Protein AF-A0A4V5NGL5-F1 (afdb_monomer_lite)

Organism: NCBI:txid331657

Structure (mmCIF, N/CA/C/O backbone):
data_AF-A0A4V5NGL5-F1
#
_entry.id   AF-A0A4V5NGL5-F1
#
loop_
_atom_site.group_PDB
_atom_site.id
_atom_site.type_symbol
_atom_site.label_atom_id
_atom_site.label_alt_id
_atom_site.label_comp_id
_atom_site.label_asym_id
_atom_site.label_entity_id
_atom_site.label_seq_id
_atom_site.pdbx_PDB_ins_code
_atom_site.Cartn_x
_atom_site.Cartn_y
_atom_site.Cartn_z
_atom_site.occupancy
_atom_site.B_iso_or_equiv
_atom_site.auth_seq_id
_atom_site.auth_comp_id
_atom_site.auth_asym_id
_atom_site.auth_atom_id
_atom_site.pdbx_PDB_model_num
ATOM 1 N N . GLY A 1 1 ? -15.643 -8.216 -5.989 1.00 51.62 1 GLY A N 1
ATOM 2 C CA . GLY A 1 1 ? -14.744 -7.526 -6.939 1.00 51.62 1 GLY A CA 1
ATOM 3 C C . GLY A 1 1 ? -15.122 -6.059 -7.025 1.00 51.62 1 GLY A C 1
ATOM 4 O O . GLY A 1 1 ? -16.280 -5.745 -6.786 1.00 51.62 1 GLY A O 1
ATOM 5 N N . MET A 1 2 ? -14.179 -5.167 -7.341 1.00 54.81 2 MET A N 1
ATOM 6 C CA . MET A 1 2 ? -14.315 -3.691 -7.316 1.00 54.81 2 MET A CA 1
ATOM 7 C C . MET A 1 2 ? -15.318 -3.082 -8.333 1.00 54.81 2 MET A C 1
ATOM 9 O O . MET A 1 2 ? -15.248 -1.902 -8.660 1.00 54.81 2 MET A O 1
ATOM 13 N N . GLN A 1 3 ? -16.298 -3.854 -8.810 1.00 48.50 3 GLN A N 1
ATOM 14 C CA . GLN A 1 3 ? -17.352 -3.427 -9.741 1.00 48.50 3 GLN A CA 1
ATOM 15 C C . GLN A 1 3 ? -18.382 -2.457 -9.119 1.00 48.50 3 GLN A C 1
ATOM 17 O O . GLN A 1 3 ? -19.176 -1.871 -9.847 1.00 48.50 3 GLN A O 1
ATOM 22 N N . MET A 1 4 ? -18.337 -2.225 -7.801 1.00 55.72 4 MET A N 1
ATOM 23 C CA . MET A 1 4 ? -19.277 -1.375 -7.050 1.00 55.72 4 MET A CA 1
ATOM 24 C C . MET A 1 4 ? -18.663 -0.031 -6.608 1.00 55.72 4 MET A C 1
ATOM 26 O O . MET A 1 4 ? -18.933 0.456 -5.512 1.00 55.72 4 MET A O 1
ATOM 30 N N . LEU A 1 5 ? -17.793 0.585 -7.417 1.00 62.72 5 LEU A N 1
ATOM 31 C CA . LEU A 1 5 ? -17.296 1.940 -7.140 1.00 62.72 5 LEU A CA 1
ATOM 32 C C . LEU A 1 5 ? -18.336 2.979 -7.611 1.00 62.72 5 LEU A C 1
ATOM 34 O O . LEU A 1 5 ? -18.551 3.100 -8.811 1.00 62.72 5 LEU A O 1
ATOM 38 N N . PRO A 1 6 ? -18.967 3.782 -6.730 1.00 62.34 6 PRO A N 1
ATOM 39 C CA . PRO A 1 6 ? -20.034 4.706 -7.141 1.00 62.34 6 PRO A CA 1
ATOM 40 C C . PRO A 1 6 ? -19.531 5.938 -7.917 1.00 62.34 6 PRO A C 1
ATOM 42 O O . PRO A 1 6 ? -20.329 6.673 -8.483 1.00 62.34 6 PRO A O 1
ATOM 45 N N . ASN A 1 7 ? -18.214 6.182 -7.951 1.00 81.44 7 ASN A N 1
ATOM 46 C CA . ASN A 1 7 ? -17.611 7.294 -8.688 1.00 81.44 7 ASN A CA 1
ATOM 47 C C . ASN A 1 7 ? -17.103 6.804 -10.056 1.00 81.44 7 ASN A C 1
ATOM 49 O O . ASN A 1 7 ? -16.286 5.882 -10.113 1.00 81.44 7 ASN A O 1
ATOM 53 N N . ILE A 1 8 ? -17.561 7.440 -11.139 1.00 87.12 8 ILE A N 1
ATOM 54 C CA . ILE A 1 8 ? -17.188 7.093 -12.515 1.00 87.12 8 ILE A CA 1
ATOM 55 C C . ILE A 1 8 ? -15.686 7.226 -12.784 1.00 87.12 8 ILE A C 1
ATOM 57 O O . ILE A 1 8 ? -15.113 6.365 -13.439 1.00 87.12 8 ILE A O 1
ATOM 61 N N . GLU A 1 9 ? -15.020 8.232 -12.224 1.00 88.56 9 GLU A N 1
ATOM 62 C CA . GLU A 1 9 ? -13.578 8.406 -12.397 1.00 88.56 9 GLU A CA 1
ATOM 63 C C . GLU A 1 9 ? -12.798 7.300 -11.692 1.00 88.56 9 GLU A C 1
ATOM 65 O O . GLU A 1 9 ? -11.862 6.751 -12.261 1.00 88.56 9 GLU A O 1
ATOM 70 N N . ALA A 1 10 ? -13.219 6.909 -10.484 1.00 89.56 10 ALA A N 1
ATOM 71 C CA . ALA A 1 10 ? -12.604 5.787 -9.777 1.00 89.56 10 ALA A CA 1
ATOM 72 C C . ALA A 1 10 ? -12.791 4.470 -10.549 1.00 89.56 10 ALA A C 1
ATOM 74 O O . ALA A 1 10 ? -11.857 3.677 -10.647 1.00 89.56 10 ALA A O 1
ATOM 75 N N . ARG A 1 11 ? -13.971 4.260 -11.154 1.00 90.00 11 ARG A N 1
ATOM 76 C CA . ARG A 1 11 ? -14.227 3.117 -12.047 1.00 90.00 11 ARG A CA 1
ATOM 77 C C . ARG A 1 11 ? -13.340 3.143 -13.286 1.00 90.00 11 ARG A C 1
ATOM 79 O O . ARG A 1 11 ? -12.790 2.106 -13.645 1.00 90.00 11 ARG A O 1
ATOM 86 N N . ASN A 1 12 ? -13.198 4.300 -13.928 1.00 92.00 12 ASN A N 1
ATOM 87 C CA . ASN A 1 12 ? -12.361 4.455 -15.115 1.00 92.00 12 ASN A CA 1
ATOM 88 C C . ASN A 1 12 ? -10.892 4.201 -14.778 1.00 92.00 12 ASN A C 1
ATOM 90 O O . ASN A 1 12 ? -10.250 3.416 -15.461 1.00 92.00 12 ASN A O 1
ATOM 94 N N . ILE A 1 13 ? -10.386 4.779 -13.687 1.00 93.00 13 ILE A N 1
ATOM 95 C CA . ILE A 1 13 ? -9.017 4.550 -13.212 1.00 93.00 13 ILE A CA 1
ATOM 96 C C . ILE A 1 13 ? -8.779 3.068 -12.924 1.00 93.00 13 ILE A C 1
ATOM 98 O O . ILE A 1 13 ? -7.798 2.513 -13.406 1.00 93.00 13 ILE A O 1
ATOM 102 N N . TRP A 1 14 ? -9.689 2.403 -12.207 1.00 93.81 14 TRP A N 1
ATOM 103 C CA . TRP A 1 14 ? -9.570 0.966 -11.960 1.00 93.81 14 TRP A CA 1
ATOM 104 C C . TRP A 1 14 ? -9.581 0.147 -13.259 1.00 93.81 14 TRP A C 1
ATOM 106 O O . TRP A 1 14 ? -8.791 -0.781 -13.420 1.00 93.81 14 TRP A O 1
ATOM 116 N N . SER A 1 15 ? -10.446 0.511 -14.209 1.00 92.88 15 SER A N 1
ATOM 117 C CA . SER A 1 15 ? -10.530 -0.157 -15.513 1.00 92.88 15 SER A CA 1
ATOM 118 C C . SER A 1 15 ? -9.241 0.021 -16.320 1.00 92.88 15 SER A C 1
ATOM 120 O O . SER A 1 15 ? -8.749 -0.945 -16.892 1.00 92.88 15 SER A O 1
ATOM 122 N N . LEU A 1 16 ? -8.652 1.223 -16.303 1.00 92.81 16 LEU A N 1
ATOM 123 C CA . LEU A 1 16 ? -7.365 1.516 -16.938 1.00 92.81 16 LEU A CA 1
ATOM 124 C C . LEU A 1 16 ? -6.217 0.730 -16.292 1.00 92.81 16 LEU A C 1
ATOM 126 O O . LEU A 1 16 ? -5.401 0.150 -17.000 1.00 92.81 16 LEU A O 1
ATOM 130 N N . MET A 1 17 ? -6.183 0.646 -14.958 1.00 92.69 17 MET A N 1
ATOM 131 C CA . MET A 1 17 ? -5.207 -0.183 -14.240 1.00 92.69 17 MET A CA 1
ATOM 132 C C . MET A 1 17 ? -5.318 -1.663 -14.622 1.00 92.69 17 MET A C 1
ATOM 134 O O . MET A 1 17 ? -4.314 -2.364 -14.624 1.00 92.69 17 MET A O 1
ATOM 138 N N . CYS A 1 18 ? -6.522 -2.133 -14.961 1.00 93.81 18 CYS A N 1
ATOM 139 C CA . CYS A 1 18 ? -6.796 -3.519 -15.335 1.00 93.81 18 CYS A CA 1
ATOM 140 C C . CYS A 1 18 ? -6.527 -3.847 -16.815 1.00 93.81 18 CYS A C 1
ATOM 142 O O . CYS A 1 18 ? -6.666 -5.013 -17.188 1.00 93.81 18 CYS A O 1
ATOM 144 N N . LEU A 1 19 ? -6.124 -2.884 -17.653 1.00 91.81 19 LEU A N 1
ATOM 145 C CA . LEU A 1 19 ? -5.829 -3.130 -19.073 1.00 91.81 19 LEU A CA 1
ATOM 146 C C . LEU A 1 19 ? -4.823 -4.269 -19.324 1.00 91.81 19 LEU A C 1
ATOM 148 O O . LEU A 1 19 ? -5.110 -5.076 -20.207 1.00 91.81 19 LEU A O 1
ATOM 152 N N . PRO A 1 20 ? -3.732 -4.436 -18.543 1.00 89.81 20 PRO A N 1
ATOM 153 C CA . PRO A 1 20 ? -2.795 -5.550 -18.736 1.00 89.81 20 PRO A CA 1
ATOM 154 C C . PRO A 1 20 ? -3.427 -6.940 -18.568 1.00 89.81 20 PRO A C 1
ATOM 156 O O . PRO A 1 20 ? -2.878 -7.928 -19.029 1.00 89.81 20 PRO A O 1
ATOM 159 N N . ARG A 1 21 ? -4.595 -7.051 -17.916 1.00 88.88 21 ARG A N 1
ATOM 160 C CA . ARG A 1 21 ? -5.343 -8.322 -17.812 1.00 88.88 21 ARG A CA 1
ATOM 161 C C . ARG A 1 21 ? -6.146 -8.646 -19.069 1.00 88.88 21 ARG A C 1
ATOM 163 O O . ARG A 1 21 ? -6.634 -9.760 -19.204 1.00 88.88 21 ARG A O 1
ATOM 170 N N . SER A 1 22 ? -6.365 -7.645 -19.918 1.00 81.25 22 SER A N 1
ATOM 171 C CA . SER A 1 22 ? -7.208 -7.726 -21.116 1.00 81.25 22 SER A CA 1
ATOM 172 C C . SER A 1 22 ? -6.384 -7.822 -22.398 1.00 81.25 22 SER A C 1
ATOM 174 O O . SER A 1 22 ? -6.947 -8.040 -23.466 1.00 81.25 22 SER A O 1
ATOM 176 N N . THR A 1 23 ? -5.067 -7.632 -22.312 1.00 68.25 23 THR A N 1
ATOM 177 C CA . THR A 1 23 ? -4.158 -7.854 -23.432 1.00 68.25 23 THR A CA 1
ATOM 178 C C . THR A 1 23 ? -4.019 -9.353 -23.644 1.00 68.25 23 THR A C 1
ATOM 180 O O . THR A 1 23 ? -3.344 -10.032 -22.872 1.00 68.25 23 THR A O 1
ATOM 183 N N . GLU A 1 24 ? -4.680 -9.879 -24.675 1.00 57.88 24 GLU A N 1
ATOM 184 C CA . GLU A 1 24 ? -4.337 -11.209 -25.164 1.00 57.88 24 GLU A CA 1
ATOM 185 C C . GLU A 1 24 ? -2.880 -11.199 -25.646 1.00 57.88 24 GLU A C 1
ATOM 187 O O . GLU A 1 24 ? -2.440 -10.209 -26.243 1.00 57.88 24 GLU A O 1
ATOM 192 N N . PRO A 1 25 ? -2.112 -12.269 -25.392 1.00 56.88 25 PRO A N 1
ATOM 193 C CA . PRO A 1 25 ? -0.781 -12.405 -25.954 1.00 56.88 25 PRO A CA 1
ATOM 194 C C . PRO A 1 25 ? -0.868 -12.297 -27.482 1.00 56.88 25 PRO A C 1
ATOM 196 O O . PRO A 1 25 ? -1.464 -13.152 -28.135 1.00 56.88 25 PRO A O 1
ATOM 199 N N . SER A 1 26 ? -0.300 -11.232 -28.054 1.00 50.44 26 SER A N 1
ATOM 200 C CA . SER A 1 26 ? -0.299 -10.978 -29.497 1.00 50.44 26 SER A CA 1
ATOM 201 C C . SER A 1 26 ? 0.371 -12.140 -30.237 1.00 50.44 26 SER A C 1
ATOM 203 O O . SER A 1 26 ? 1.595 -12.189 -30.353 1.00 50.44 26 SER A O 1
ATOM 205 N N . SER A 1 27 ? -0.411 -13.091 -30.755 1.00 50.03 27 SER A N 1
ATOM 206 C CA . SER A 1 27 ? 0.102 -14.172 -31.594 1.00 50.03 27 SER A CA 1
ATOM 207 C C . SER A 1 27 ? 0.334 -13.652 -33.015 1.00 50.03 27 SER A C 1
ATOM 209 O O . SER A 1 27 ? -0.416 -13.949 -33.948 1.00 50.03 27 SER A O 1
ATOM 211 N N . ASN A 1 28 ? 1.383 -12.858 -33.203 1.00 48.91 28 ASN A N 1
ATOM 212 C CA . ASN A 1 28 ? 1.860 -12.545 -34.544 1.00 48.91 28 ASN A CA 1
ATOM 213 C C . ASN A 1 28 ? 2.585 -13.797 -35.047 1.00 48.91 28 ASN A C 1
ATOM 215 O O . ASN A 1 28 ? 3.758 -14.013 -34.759 1.00 48.91 28 ASN A O 1
ATOM 219 N N . GLY A 1 29 ? 1.822 -14.681 -35.692 1.00 53.75 29 GLY A N 1
ATOM 220 C CA . GLY A 1 29 ? 2.257 -16.008 -36.101 1.00 53.75 29 GLY A CA 1
ATOM 221 C C . GLY A 1 29 ? 3.588 -16.003 -36.850 1.00 53.75 29 GLY A C 1
ATOM 222 O O . GLY A 1 29 ? 3.683 -15.461 -37.941 1.00 53.75 29 GLY A O 1
ATOM 223 N N . VAL A 1 30 ? 4.589 -16.632 -36.242 1.00 47.44 30 VAL A N 1
ATOM 224 C CA . VAL A 1 30 ? 5.550 -17.603 -36.787 1.00 47.44 30 VAL A CA 1
ATOM 225 C C . VAL A 1 30 ? 6.288 -18.117 -35.541 1.00 47.44 30 VAL A C 1
ATOM 227 O O . VAL A 1 30 ? 6.938 -17.350 -34.844 1.00 47.44 30 VAL A O 1
ATOM 230 N N . ASN A 1 31 ? 6.132 -19.406 -35.227 1.00 48.88 31 ASN A N 1
ATOM 231 C CA . ASN A 1 31 ? 6.785 -20.132 -34.120 1.00 48.88 31 ASN A CA 1
ATOM 232 C C . ASN A 1 31 ? 6.246 -19.978 -32.685 1.00 48.88 31 ASN A C 1
ATOM 234 O O . ASN A 1 31 ? 7.045 -20.042 -31.764 1.00 48.88 31 ASN A O 1
ATOM 238 N N . GLY A 1 32 ? 4.926 -19.879 -32.474 1.00 49.31 32 GLY A N 1
ATOM 239 C CA . GLY A 1 32 ? 4.210 -20.450 -31.305 1.00 49.31 32 GLY A CA 1
ATOM 240 C C . GLY A 1 32 ? 4.665 -20.130 -29.866 1.00 49.31 32 GLY A C 1
ATOM 241 O O . GLY A 1 32 ? 4.076 -20.665 -28.932 1.00 49.31 32 GLY A O 1
ATOM 242 N N . HIS A 1 33 ? 5.668 -19.285 -29.661 1.00 44.09 33 HIS A N 1
ATOM 243 C CA . HIS A 1 33 ? 6.210 -18.907 -28.369 1.00 44.09 33 HIS A CA 1
ATOM 244 C C . HIS A 1 33 ? 5.845 -17.446 -28.163 1.00 44.09 33 HIS A C 1
ATOM 246 O O . HIS A 1 33 ? 6.489 -16.545 -28.698 1.00 44.09 33 HIS A O 1
ATOM 252 N N . VAL A 1 34 ? 4.748 -17.208 -27.449 1.00 51.88 34 VAL A N 1
ATOM 253 C CA . VAL A 1 34 ? 4.465 -15.860 -26.977 1.00 51.88 34 VAL A CA 1
ATOM 254 C C . VAL A 1 34 ? 5.341 -15.658 -25.752 1.00 51.88 34 VAL A C 1
ATOM 256 O O . VAL A 1 34 ? 5.000 -16.099 -24.657 1.00 51.88 34 VAL A O 1
ATOM 259 N N . GLU A 1 35 ? 6.512 -15.056 -25.944 1.00 53.50 35 GLU A N 1
ATOM 260 C CA . GLU A 1 35 ? 7.222 -14.470 -24.814 1.00 53.50 35 GLU A CA 1
ATOM 261 C C . GLU A 1 35 ? 6.342 -13.347 -24.274 1.00 53.50 35 GLU A C 1
ATOM 263 O O . GLU A 1 35 ? 6.130 -12.318 -24.912 1.00 53.50 35 GLU A O 1
ATOM 268 N N . GLU A 1 36 ? 5.738 -13.604 -23.121 1.00 59.88 36 GLU A N 1
ATOM 269 C CA . GLU A 1 36 ? 5.022 -12.585 -22.379 1.00 59.88 36 GLU A CA 1
ATOM 270 C C . GLU A 1 36 ? 6.037 -11.503 -21.987 1.00 59.88 36 GLU A C 1
ATOM 272 O O . GLU A 1 36 ? 7.003 -11.775 -21.268 1.00 59.88 36 GLU A O 1
ATOM 277 N N . ASP A 1 37 ? 5.830 -10.304 -22.530 1.00 77.56 37 ASP A N 1
ATOM 278 C CA . ASP A 1 37 ? 6.678 -9.131 -22.342 1.00 77.56 37 ASP A CA 1
ATOM 279 C C . ASP A 1 37 ? 6.907 -8.861 -20.843 1.00 77.56 37 ASP A C 1
ATOM 281 O O . ASP A 1 37 ? 5.962 -8.804 -20.049 1.00 77.56 37 ASP A O 1
ATOM 285 N N . ASP A 1 38 ? 8.172 -8.711 -20.445 1.00 81.88 38 ASP A N 1
ATOM 286 C CA . ASP A 1 38 ? 8.564 -8.563 -19.039 1.00 81.88 38 ASP A CA 1
ATOM 287 C C . ASP A 1 38 ? 7.915 -7.336 -18.383 1.00 81.88 38 ASP A C 1
ATOM 289 O O . ASP A 1 38 ? 7.603 -7.366 -17.189 1.00 81.88 38 ASP A O 1
ATOM 293 N N . GLN A 1 39 ? 7.620 -6.284 -19.160 1.00 85.38 39 GLN A N 1
ATOM 294 C CA . GLN A 1 39 ? 6.886 -5.122 -18.653 1.00 85.38 39 GLN A CA 1
ATOM 295 C C . GLN A 1 39 ? 5.438 -5.483 -18.308 1.00 85.38 39 GLN A C 1
ATOM 297 O O . GLN A 1 39 ? 4.927 -5.072 -17.264 1.00 85.38 39 GLN A O 1
ATOM 302 N N . THR A 1 40 ? 4.783 -6.286 -19.145 1.00 87.88 40 THR A N 1
ATOM 303 C CA . THR A 1 40 ? 3.419 -6.774 -18.903 1.00 87.88 40 THR A CA 1
ATOM 304 C C . THR A 1 40 ? 3.355 -7.650 -17.649 1.00 87.88 40 THR A C 1
ATOM 306 O O . THR A 1 40 ? 2.492 -7.423 -16.794 1.00 87.88 40 THR A O 1
ATOM 309 N N . LYS A 1 41 ? 4.309 -8.574 -17.465 1.00 88.75 41 LYS A N 1
ATOM 310 C CA . LYS A 1 41 ? 4.420 -9.384 -16.234 1.00 88.75 41 LYS A CA 1
ATOM 311 C C . LYS A 1 41 ? 4.563 -8.514 -14.994 1.00 88.75 41 LYS A C 1
ATOM 313 O O . LYS A 1 41 ? 3.862 -8.714 -14.000 1.00 88.75 41 LYS A O 1
ATOM 318 N N . GLU A 1 42 ? 5.456 -7.530 -15.053 1.00 90.88 42 GLU A N 1
ATOM 319 C CA . GLU A 1 42 ? 5.697 -6.618 -13.943 1.00 90.88 42 GLU A CA 1
ATOM 320 C C . GLU A 1 42 ? 4.435 -5.810 -13.599 1.00 90.88 42 GLU A C 1
ATOM 322 O O . GLU A 1 42 ? 4.057 -5.707 -12.431 1.00 90.88 42 GLU A O 1
ATOM 327 N N . LEU A 1 43 ? 3.727 -5.285 -14.604 1.00 93.00 43 LEU A N 1
ATOM 328 C CA . LEU A 1 43 ? 2.464 -4.566 -14.413 1.00 93.00 43 LEU A CA 1
ATOM 329 C C . LEU A 1 43 ? 1.382 -5.448 -13.780 1.00 93.00 43 LEU A C 1
ATOM 331 O O . LEU A 1 43 ? 0.697 -5.004 -12.855 1.00 93.00 43 LEU A O 1
ATOM 335 N N . LEU A 1 44 ? 1.245 -6.697 -14.234 1.00 93.88 44 LEU A N 1
ATOM 336 C CA . LEU A 1 44 ? 0.293 -7.658 -13.676 1.00 93.88 44 LEU A CA 1
ATOM 337 C C . LEU A 1 44 ? 0.593 -7.976 -12.207 1.00 93.88 44 LEU A C 1
ATOM 339 O O . LEU A 1 44 ? -0.332 -7.996 -11.392 1.00 93.88 44 LEU A O 1
ATOM 343 N N . G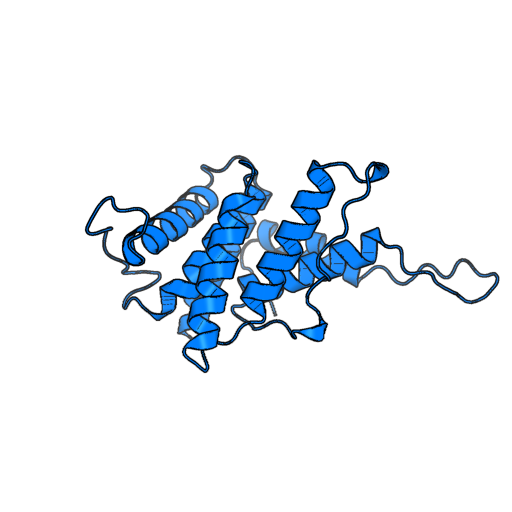LN A 1 45 ? 1.866 -8.159 -11.847 1.00 94.81 45 GLN A N 1
ATOM 344 C CA . GLN A 1 45 ? 2.284 -8.378 -10.458 1.00 94.81 45 GLN A CA 1
ATOM 345 C C . GLN A 1 45 ? 1.960 -7.171 -9.570 1.00 94.81 45 GLN A C 1
ATOM 347 O O . GLN A 1 45 ? 1.379 -7.323 -8.496 1.00 94.81 45 GLN A O 1
ATOM 352 N N . ARG A 1 46 ? 2.271 -5.953 -10.028 1.00 96.50 46 ARG A N 1
ATOM 353 C CA . ARG A 1 46 ? 1.969 -4.712 -9.292 1.00 96.50 46 ARG A CA 1
ATOM 354 C C . ARG A 1 46 ? 0.475 -4.519 -9.080 1.00 96.50 46 ARG A C 1
ATOM 356 O O . ARG A 1 46 ? 0.047 -4.166 -7.982 1.00 96.50 46 ARG A O 1
ATOM 363 N N . LEU A 1 47 ? -0.314 -4.761 -10.125 1.00 96.25 47 LEU A N 1
ATOM 364 C CA . LEU A 1 47 ? -1.767 -4.679 -10.064 1.00 96.25 47 LEU A CA 1
ATOM 365 C C . LEU A 1 47 ? -2.336 -5.690 -9.068 1.00 96.25 47 LEU A C 1
ATOM 367 O O . LEU A 1 47 ? -3.247 -5.363 -8.312 1.00 96.25 47 LEU A O 1
ATOM 371 N N . ASP A 1 48 ? -1.794 -6.905 -9.047 1.00 96.38 48 ASP A N 1
ATOM 372 C CA . ASP A 1 48 ? -2.216 -7.941 -8.116 1.00 96.38 48 ASP A CA 1
ATOM 373 C C . ASP A 1 48 ? -1.890 -7.579 -6.661 1.00 96.38 48 ASP A C 1
ATOM 375 O O . ASP A 1 48 ? -2.776 -7.639 -5.808 1.00 96.38 48 ASP A O 1
ATOM 379 N N . ILE A 1 49 ? -0.670 -7.106 -6.386 1.00 98.06 49 ILE A N 1
ATOM 380 C CA . ILE A 1 49 ? -0.266 -6.577 -5.071 1.00 98.06 49 ILE A CA 1
ATOM 381 C C . ILE A 1 49 ? -1.212 -5.452 -4.644 1.00 98.06 49 ILE A C 1
ATOM 383 O O . ILE A 1 49 ? -1.741 -5.468 -3.533 1.00 98.06 49 ILE A O 1
ATOM 387 N N . PHE A 1 50 ? -1.466 -4.488 -5.530 1.00 97.19 50 PHE A N 1
ATOM 388 C CA . PHE A 1 50 ? -2.339 -3.355 -5.242 1.00 97.19 50 PHE A CA 1
ATOM 389 C C . PHE A 1 50 ? -3.787 -3.780 -4.967 1.00 97.19 50 PHE A C 1
ATOM 391 O O . PHE A 1 50 ? -4.398 -3.303 -4.009 1.00 97.19 50 PHE A O 1
ATOM 398 N N . GLU A 1 51 ? -4.336 -4.712 -5.750 1.00 96.12 51 GLU A N 1
ATOM 399 C CA . GLU A 1 51 ? -5.681 -5.241 -5.522 1.00 96.12 51 GLU A CA 1
ATOM 400 C C . GLU A 1 51 ? -5.782 -5.937 -4.161 1.00 96.12 51 GLU A C 1
ATOM 402 O O . GLU A 1 51 ? -6.732 -5.698 -3.410 1.00 96.12 51 GLU A O 1
ATOM 407 N N . HIS A 1 52 ? -4.811 -6.786 -3.817 1.00 96.94 52 HIS A N 1
ATOM 408 C CA . HIS A 1 52 ? -4.789 -7.468 -2.526 1.00 96.94 52 HIS A CA 1
ATOM 409 C C . HIS A 1 52 ? -4.655 -6.474 -1.375 1.00 96.94 52 HIS A C 1
ATOM 411 O O . HIS A 1 52 ? -5.374 -6.608 -0.382 1.00 96.94 52 HIS A O 1
ATOM 417 N N . LEU A 1 53 ? -3.812 -5.447 -1.529 1.00 96.06 53 LEU A N 1
ATOM 418 C CA . LEU A 1 53 ? -3.654 -4.365 -0.563 1.00 96.06 53 LEU A CA 1
ATOM 419 C C . LEU A 1 53 ? -4.988 -3.658 -0.301 1.00 96.06 53 LEU A C 1
ATOM 421 O O . LEU A 1 53 ? -5.428 -3.602 0.847 1.00 96.06 53 LEU A O 1
ATOM 425 N N . LEU A 1 54 ? -5.650 -3.187 -1.364 1.00 93.94 54 LEU A N 1
ATOM 426 C CA . LEU A 1 54 ? -6.922 -2.469 -1.283 1.00 93.94 54 LEU A CA 1
ATOM 427 C C . LEU A 1 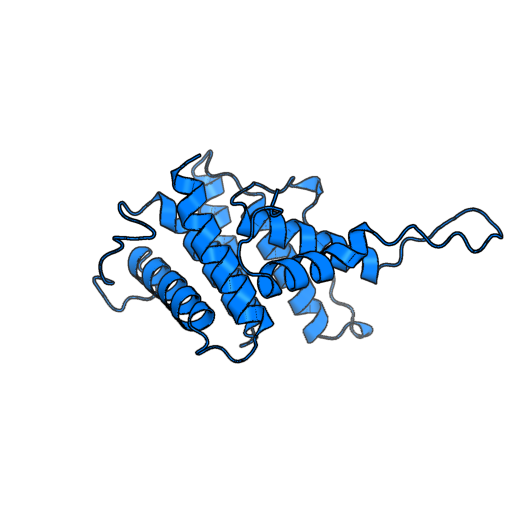54 ? -8.049 -3.325 -0.709 1.00 93.94 54 LEU A C 1
ATOM 429 O O . LEU A 1 54 ? -8.874 -2.821 0.046 1.00 93.94 54 LEU A O 1
ATOM 433 N N . THR A 1 55 ? -8.108 -4.604 -1.079 1.00 92.62 55 THR A N 1
ATOM 434 C CA . THR A 1 55 ? -9.211 -5.504 -0.702 1.00 92.62 55 THR A CA 1
ATOM 435 C C . THR A 1 55 ? -9.003 -6.212 0.633 1.00 92.62 55 THR A C 1
ATOM 437 O O . THR A 1 55 ? -9.812 -7.061 0.994 1.00 92.62 55 THR A O 1
ATOM 440 N N . ASN A 1 56 ? -7.937 -5.877 1.366 1.00 91.06 56 ASN A N 1
ATOM 441 C CA . ASN A 1 56 ? -7.559 -6.533 2.616 1.00 91.06 56 ASN A CA 1
ATOM 442 C C . ASN A 1 56 ? -7.413 -8.069 2.490 1.00 91.06 56 ASN A C 1
ATOM 444 O O . ASN A 1 56 ? -7.668 -8.812 3.434 1.00 91.06 56 ASN A O 1
ATOM 448 N N . ARG A 1 57 ? -7.012 -8.562 1.310 1.00 93.31 57 ARG A N 1
ATOM 449 C CA . ARG A 1 57 ? -6.780 -9.993 1.045 1.00 93.31 57 ARG A CA 1
ATOM 450 C C . ARG A 1 57 ? -5.297 -10.323 1.092 1.00 93.31 57 ARG A C 1
ATOM 452 O O . ARG A 1 57 ? -4.465 -9.461 0.808 1.00 93.31 57 ARG A O 1
ATOM 459 N N . TYR A 1 58 ? -4.962 -11.551 1.474 1.00 94.94 58 TYR A N 1
ATOM 460 C CA . TYR A 1 58 ? -3.581 -12.035 1.462 1.00 94.94 58 TYR A CA 1
ATOM 461 C C . TYR A 1 58 ? -3.160 -12.435 0.054 1.00 94.94 58 TYR A C 1
ATOM 463 O O . TYR A 1 58 ? -3.955 -13.020 -0.680 1.00 94.94 58 TYR A O 1
ATOM 471 N N . LEU A 1 59 ? -1.916 -12.122 -0.290 1.00 96.19 59 LEU A N 1
ATOM 472 C CA . LEU A 1 59 ? -1.279 -12.565 -1.522 1.00 96.19 59 LEU A CA 1
ATOM 473 C C . LEU A 1 59 ? -0.663 -13.950 -1.291 1.00 96.19 59 LEU A C 1
ATOM 475 O O . LEU A 1 59 ? -0.082 -14.194 -0.236 1.00 96.19 59 LEU A O 1
ATOM 479 N N . ASP A 1 60 ? -0.767 -14.849 -2.266 1.00 95.38 60 ASP A N 1
ATOM 480 C CA . ASP A 1 60 ? -0.020 -16.108 -2.231 1.00 95.38 60 ASP A CA 1
ATOM 481 C C . ASP A 1 60 ? 1.491 -15.813 -2.249 1.00 95.38 60 ASP A C 1
ATOM 483 O O . ASP A 1 60 ? 1.969 -15.068 -3.106 1.00 95.38 60 ASP A O 1
ATOM 487 N N . ALA A 1 61 ? 2.248 -16.400 -1.319 1.00 93.06 61 ALA A N 1
ATOM 488 C CA . ALA A 1 61 ? 3.698 -16.245 -1.236 1.00 93.06 61 ALA A CA 1
ATOM 489 C C . ALA A 1 61 ? 4.412 -16.604 -2.554 1.00 93.06 61 ALA A C 1
ATOM 491 O O . ALA A 1 61 ? 5.408 -15.968 -2.893 1.00 93.06 61 ALA A O 1
ATOM 492 N N . ALA A 1 62 ? 3.881 -17.553 -3.336 1.00 93.88 62 ALA A N 1
ATOM 493 C CA . ALA A 1 62 ? 4.429 -17.915 -4.647 1.00 93.88 62 ALA A CA 1
ATOM 494 C C . ALA A 1 62 ? 4.276 -16.806 -5.708 1.00 93.88 62 ALA A C 1
ATOM 496 O O . ALA A 1 62 ? 4.927 -16.853 -6.749 1.00 93.88 62 ALA A O 1
ATOM 497 N N . ARG A 1 63 ? 3.415 -15.811 -5.459 1.00 94.69 63 ARG A N 1
ATOM 498 C CA . ARG A 1 63 ? 3.158 -14.669 -6.352 1.00 94.69 63 ARG A CA 1
ATOM 499 C C . ARG A 1 63 ? 3.904 -13.401 -5.937 1.00 94.69 63 ARG A C 1
ATOM 501 O O . ARG A 1 63 ? 3.772 -12.377 -6.606 1.00 94.69 63 ARG A O 1
ATOM 508 N N . VAL A 1 64 ? 4.676 -13.445 -4.850 1.00 96.75 64 VAL A N 1
ATOM 509 C CA . VAL A 1 64 ? 5.541 -12.331 -4.446 1.00 96.75 64 VAL A CA 1
ATOM 510 C C . VAL A 1 64 ? 6.672 -12.200 -5.476 1.00 96.75 64 VAL A C 1
ATOM 512 O O . VAL A 1 64 ? 7.353 -13.194 -5.737 1.00 96.75 64 VAL A O 1
ATOM 515 N N . PRO A 1 65 ? 6.905 -11.006 -6.061 1.00 96.06 65 PRO A N 1
ATOM 516 C CA . PRO A 1 65 ? 8.030 -10.798 -6.967 1.00 96.06 65 PRO A CA 1
ATOM 517 C C . PRO A 1 65 ? 9.344 -11.197 -6.284 1.00 96.06 65 PRO A C 1
ATOM 519 O O . PRO A 1 65 ? 9.492 -10.932 -5.090 1.00 96.06 65 PRO A O 1
ATOM 522 N N . PRO A 1 66 ? 10.313 -11.809 -6.980 1.00 95.12 66 PRO A N 1
ATOM 523 C CA . PRO A 1 66 ? 11.597 -12.147 -6.374 1.00 95.12 66 PRO A CA 1
ATOM 524 C C . PRO A 1 66 ? 12.341 -10.885 -5.913 1.00 95.12 66 PRO A C 1
ATOM 526 O O . PRO A 1 66 ? 12.094 -9.781 -6.403 1.00 95.12 66 PRO A O 1
ATOM 529 N N . TRP A 1 67 ? 13.260 -11.039 -4.956 1.00 96.50 67 TRP A N 1
ATOM 530 C CA . TRP A 1 67 ? 14.148 -9.935 -4.589 1.00 96.50 67 TRP A CA 1
ATOM 531 C C . TRP A 1 67 ? 15.026 -9.574 -5.798 1.00 96.50 67 TRP A C 1
ATOM 533 O O . TRP A 1 67 ? 15.632 -10.479 -6.374 1.00 96.50 67 TRP A O 1
ATOM 543 N N . PRO A 1 68 ? 15.108 -8.295 -6.206 1.00 94.88 68 PRO A N 1
ATOM 544 C CA . PRO A 1 68 ? 15.829 -7.928 -7.416 1.00 94.88 68 PRO A CA 1
ATOM 545 C C . PRO A 1 68 ? 17.344 -7.941 -7.202 1.00 94.88 68 PRO A C 1
ATOM 547 O O . PRO A 1 68 ? 17.872 -7.342 -6.257 1.00 94.88 68 PRO A O 1
ATOM 550 N N . GLU A 1 69 ? 18.059 -8.550 -8.142 1.00 94.88 69 GLU A N 1
ATOM 551 C CA . GLU A 1 69 ? 19.506 -8.399 -8.259 1.00 94.88 69 GLU A CA 1
ATOM 552 C C . GLU A 1 69 ? 19.849 -7.032 -8.866 1.00 94.88 69 GLU A C 1
ATOM 554 O O . GLU A 1 69 ? 19.142 -6.508 -9.731 1.00 94.88 69 GLU A O 1
ATOM 559 N N . PHE A 1 70 ? 20.917 -6.405 -8.367 1.00 93.75 70 PHE A N 1
ATOM 560 C CA . PHE A 1 70 ? 21.364 -5.124 -8.901 1.00 93.75 70 PHE A CA 1
ATOM 561 C C . PHE A 1 70 ? 22.213 -5.342 -10.155 1.00 93.75 70 PHE A C 1
ATOM 563 O O . PHE A 1 70 ? 23.254 -5.998 -10.105 1.00 93.75 70 PHE A O 1
ATOM 570 N N . HIS A 1 71 ? 21.816 -4.700 -11.252 1.00 90.50 71 HIS A N 1
ATOM 571 C CA . HIS A 1 71 ? 22.588 -4.636 -12.488 1.00 90.50 71 HIS A CA 1
ATOM 572 C C . HIS A 1 71 ? 22.818 -3.170 -12.862 1.00 90.50 71 HIS A C 1
ATOM 574 O O . HIS A 1 71 ? 21.900 -2.354 -12.775 1.00 90.50 71 HIS A O 1
ATOM 580 N N . ALA A 1 72 ? 24.032 -2.815 -13.291 1.00 90.88 72 ALA A N 1
ATOM 581 C CA . ALA A 1 72 ? 24.383 -1.420 -13.576 1.00 90.88 72 ALA A CA 1
ATOM 582 C C . ALA A 1 72 ? 23.468 -0.779 -14.640 1.00 90.88 72 ALA A C 1
ATOM 584 O O . ALA A 1 72 ? 23.092 0.382 -14.500 1.00 90.88 72 ALA A O 1
ATOM 585 N N . GLU A 1 73 ? 23.057 -1.554 -15.646 1.00 92.56 73 GLU A N 1
ATOM 586 C CA . GLU A 1 73 ? 22.176 -1.120 -16.740 1.00 92.56 73 GLU A CA 1
ATOM 587 C C . GLU A 1 73 ? 20.746 -0.788 -16.280 1.00 92.56 73 GLU A C 1
ATOM 589 O O . GLU A 1 73 ? 20.095 0.074 -16.863 1.00 92.56 73 GLU A O 1
ATOM 594 N N . MET A 1 74 ? 20.267 -1.420 -15.200 1.00 91.50 74 MET A N 1
ATOM 595 C CA . MET A 1 74 ? 18.952 -1.151 -14.603 1.00 91.50 74 MET A CA 1
ATOM 596 C C . MET A 1 74 ? 18.903 0.236 -13.944 1.00 91.50 74 MET A C 1
ATOM 598 O O . MET A 1 74 ? 17.866 0.900 -13.932 1.00 91.50 74 MET A O 1
ATOM 602 N N . GLY A 1 75 ? 20.029 0.670 -13.374 1.00 95.50 75 GLY A N 1
ATOM 603 C CA . GLY A 1 75 ? 20.115 1.883 -12.573 1.00 95.50 75 GLY A CA 1
ATOM 604 C C . GLY A 1 75 ? 19.475 1.757 -11.182 1.00 95.50 75 GLY A C 1
ATOM 605 O O . GLY A 1 75 ? 18.619 0.915 -10.905 1.00 95.50 75 GLY A O 1
ATOM 606 N N . GLN A 1 76 ? 19.894 2.641 -10.273 1.00 95.06 76 GLN A N 1
ATOM 607 C CA . GLN A 1 76 ? 19.474 2.624 -8.864 1.00 95.06 76 GLN A CA 1
ATOM 608 C C . GLN A 1 76 ? 17.964 2.842 -8.683 1.00 95.06 76 GLN A C 1
ATOM 610 O O . GLN A 1 76 ? 17.337 2.186 -7.856 1.00 95.06 76 GLN A O 1
ATOM 615 N N . ALA A 1 77 ? 17.359 3.738 -9.469 1.00 94.62 77 ALA A N 1
ATOM 616 C CA . ALA A 1 77 ? 15.945 4.083 -9.321 1.00 94.62 77 ALA A CA 1
ATOM 617 C C . ALA A 1 77 ? 15.020 2.878 -9.566 1.00 94.62 77 ALA A C 1
ATOM 619 O O . ALA A 1 77 ? 14.155 2.593 -8.735 1.00 94.62 77 ALA A O 1
ATOM 620 N N . LYS A 1 78 ? 15.250 2.143 -10.662 1.00 94.56 78 LYS A N 1
ATOM 621 C CA . LYS A 1 78 ? 14.490 0.938 -11.013 1.00 94.56 78 LYS A CA 1
ATOM 622 C C . LYS A 1 78 ? 14.776 -0.209 -10.044 1.00 94.56 78 LYS A C 1
ATOM 624 O O . LYS A 1 78 ? 13.846 -0.893 -9.631 1.00 94.56 78 LYS A O 1
ATOM 629 N N . TRP A 1 79 ? 16.022 -0.373 -9.600 1.00 96.12 79 TRP A N 1
ATOM 630 C CA . TRP A 1 79 ? 16.357 -1.378 -8.587 1.00 96.12 79 TRP A CA 1
ATOM 631 C C . TRP A 1 79 ? 15.606 -1.150 -7.266 1.00 96.12 79 TRP A C 1
ATOM 633 O O . TRP A 1 79 ? 15.044 -2.088 -6.700 1.00 96.12 79 TRP A O 1
ATOM 643 N N . ILE A 1 80 ? 15.519 0.097 -6.789 1.00 97.25 80 ILE A N 1
ATOM 644 C CA . ILE A 1 80 ? 14.739 0.430 -5.586 1.00 97.25 80 ILE A CA 1
ATOM 645 C C . ILE A 1 80 ? 13.232 0.265 -5.839 1.00 97.25 80 ILE A C 1
ATOM 647 O O . ILE A 1 80 ? 12.490 -0.153 -4.954 1.00 97.25 80 ILE A O 1
ATOM 651 N N . GLU A 1 81 ? 12.757 0.576 -7.044 1.00 97.12 81 GLU A N 1
ATOM 652 C CA . GLU A 1 81 ? 11.364 0.349 -7.435 1.00 97.12 81 GLU A CA 1
ATOM 653 C C . GLU A 1 81 ? 10.962 -1.126 -7.352 1.00 97.12 81 GLU A C 1
ATOM 655 O O . GLU A 1 81 ? 9.919 -1.440 -6.779 1.00 97.12 81 GLU A O 1
ATOM 660 N N . LEU A 1 82 ? 11.804 -2.033 -7.848 1.00 97.06 82 LEU A N 1
ATOM 661 C CA . LEU A 1 82 ? 11.571 -3.473 -7.748 1.00 97.06 82 LEU A CA 1
ATOM 662 C C . L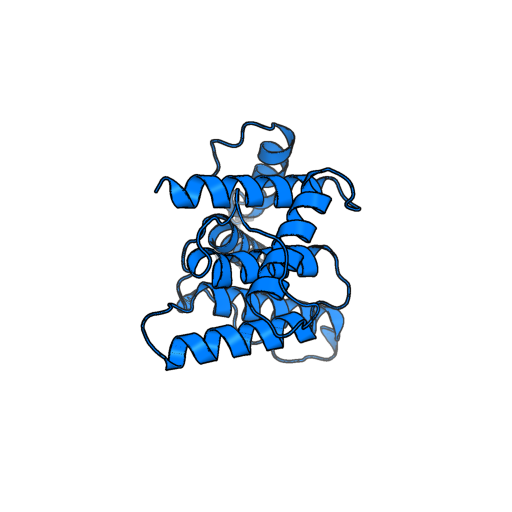EU A 1 82 ? 11.611 -3.958 -6.290 1.00 97.06 82 LEU A C 1
ATOM 664 O O . LEU A 1 82 ? 10.755 -4.745 -5.885 1.00 97.06 82 LEU A O 1
ATOM 668 N N . GLN A 1 83 ? 12.537 -3.441 -5.471 1.00 98.19 83 GLN A N 1
ATOM 669 C CA . GLN A 1 83 ? 12.586 -3.757 -4.035 1.00 98.19 83 GLN A CA 1
ATOM 670 C C . GLN A 1 83 ? 11.310 -3.324 -3.314 1.00 98.19 83 GLN A C 1
ATOM 672 O O . GLN A 1 83 ? 10.790 -4.064 -2.481 1.00 98.19 83 GLN A O 1
ATOM 677 N N . PHE A 1 84 ? 10.785 -2.143 -3.646 1.00 98.62 84 PHE A N 1
ATOM 678 C CA . PHE A 1 84 ? 9.541 -1.642 -3.073 1.00 98.62 84 PHE A CA 1
ATOM 679 C C . PHE A 1 84 ? 8.374 -2.598 -3.340 1.00 98.62 84 PHE A C 1
ATOM 681 O O . PHE A 1 84 ? 7.661 -2.970 -2.407 1.00 98.62 84 PHE A O 1
ATOM 688 N N . TRP A 1 85 ? 8.210 -3.054 -4.584 1.00 98.38 85 TRP A N 1
ATOM 689 C CA . TRP A 1 85 ? 7.147 -4.000 -4.929 1.00 98.38 85 TRP A CA 1
ATOM 690 C C . TRP A 1 85 ? 7.354 -5.384 -4.310 1.00 98.38 85 TRP A C 1
ATOM 692 O O . TRP A 1 85 ? 6.381 -5.974 -3.841 1.00 98.38 85 TRP A O 1
ATOM 702 N N . HIS A 1 86 ? 8.596 -5.870 -4.219 1.00 98.44 86 HIS A N 1
ATOM 703 C CA . HIS A 1 86 ? 8.908 -7.090 -3.472 1.00 98.44 86 HIS A CA 1
ATOM 704 C C . HIS A 1 86 ? 8.477 -6.973 -2.003 1.00 98.44 86 HIS A C 1
ATOM 706 O O . HIS A 1 86 ? 7.744 -7.825 -1.503 1.00 98.44 86 HIS A O 1
ATOM 712 N N . LEU A 1 87 ? 8.909 -5.917 -1.305 1.00 98.56 87 LEU A N 1
ATOM 713 C CA . LEU A 1 87 ? 8.624 -5.730 0.120 1.00 98.56 87 LEU A CA 1
ATOM 714 C C . LEU A 1 87 ? 7.126 -5.559 0.381 1.00 98.56 87 LEU A C 1
ATOM 716 O O . LEU A 1 87 ? 6.595 -6.157 1.317 1.00 98.56 87 LEU A O 1
ATOM 720 N N . LEU A 1 88 ? 6.424 -4.812 -0.474 1.00 98.38 88 LEU A N 1
ATOM 721 C CA . LEU A 1 88 ? 4.978 -4.648 -0.363 1.00 98.38 88 LEU A CA 1
ATOM 722 C C . LEU A 1 88 ? 4.237 -5.972 -0.615 1.00 98.38 88 LEU A C 1
ATOM 724 O O . LEU A 1 88 ? 3.339 -6.322 0.149 1.00 98.38 88 LEU A O 1
ATOM 728 N N . GLY A 1 89 ? 4.639 -6.742 -1.632 1.00 98.00 89 GLY A N 1
ATOM 729 C CA . GLY A 1 89 ? 4.096 -8.078 -1.892 1.00 98.00 89 GLY A CA 1
ATOM 730 C C . GLY A 1 89 ? 4.334 -9.036 -0.723 1.00 98.00 89 GLY A C 1
ATOM 731 O O . GLY A 1 89 ? 3.400 -9.687 -0.254 1.00 98.00 89 GLY A O 1
ATOM 732 N N . LYS A 1 90 ? 5.559 -9.052 -0.186 1.00 97.62 90 LYS A N 1
ATOM 733 C CA . LYS A 1 90 ? 5.929 -9.834 0.998 1.00 97.62 90 LYS A CA 1
ATOM 734 C C . LYS A 1 90 ? 5.051 -9.474 2.192 1.00 97.62 90 LYS A C 1
ATOM 736 O O . LYS A 1 90 ? 4.464 -10.374 2.782 1.00 97.62 90 LYS A O 1
ATOM 741 N N . PHE A 1 91 ? 4.892 -8.186 2.505 1.00 97.12 91 PHE A N 1
ATOM 742 C CA . PHE A 1 91 ? 4.009 -7.726 3.583 1.00 97.12 91 PHE A CA 1
ATOM 743 C C . PHE A 1 91 ? 2.586 -8.282 3.429 1.00 97.12 91 PHE A C 1
ATOM 745 O O . PHE A 1 91 ? 2.032 -8.819 4.383 1.00 97.12 91 PHE A O 1
ATOM 752 N N . ILE A 1 92 ? 2.015 -8.218 2.224 1.00 96.25 92 ILE A N 1
ATOM 753 C CA . ILE A 1 92 ? 0.642 -8.674 1.959 1.00 96.25 92 ILE A CA 1
ATOM 754 C C . ILE A 1 92 ? 0.510 -10.206 2.007 1.00 96.25 92 ILE A C 1
ATOM 756 O O . ILE A 1 92 ? -0.592 -10.709 2.226 1.00 96.25 92 ILE A O 1
ATOM 760 N N . SER A 1 93 ? 1.596 -10.957 1.813 1.00 95.75 93 SER A N 1
ATOM 761 C CA . SER A 1 93 ? 1.597 -1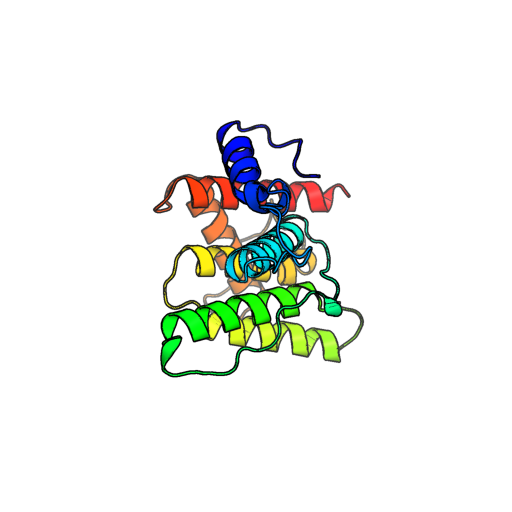2.422 1.952 1.00 95.75 93 SER A CA 1
ATOM 762 C C . SER A 1 93 ? 1.717 -12.923 3.397 1.00 95.75 93 SER A C 1
ATOM 764 O O . SER A 1 93 ? 1.322 -14.052 3.686 1.00 95.75 93 SER A O 1
ATOM 766 N N . LEU A 1 94 ? 2.241 -12.102 4.314 1.00 94.00 94 LEU A N 1
ATOM 767 C CA . LEU A 1 94 ? 2.450 -12.491 5.711 1.00 94.00 94 LEU A CA 1
ATOM 768 C C . LEU A 1 94 ? 1.119 -12.540 6.463 1.00 94.00 94 LEU A C 1
ATOM 770 O O . LEU A 1 94 ? 0.324 -11.607 6.385 1.00 94.00 94 LEU A O 1
ATOM 774 N N . ARG A 1 95 ? 0.893 -13.609 7.230 1.00 87.31 95 ARG A N 1
ATOM 775 C CA . ARG A 1 95 ? -0.292 -13.794 8.082 1.00 87.31 95 ARG A CA 1
ATOM 776 C C . ARG A 1 95 ? 0.087 -13.537 9.536 1.00 87.31 95 ARG A C 1
ATOM 778 O O . ARG A 1 95 ? 1.176 -13.898 9.937 1.00 87.31 95 ARG A O 1
ATOM 785 N N . GLU A 1 96 ? -0.789 -12.944 10.341 1.00 76.06 96 GLU A N 1
ATOM 786 C CA . GLU A 1 96 ? -0.557 -12.804 11.792 1.00 76.06 96 GLU A CA 1
ATOM 787 C C . GLU A 1 96 ? -0.982 -14.083 12.534 1.00 76.06 96 GLU A C 1
ATOM 789 O O . GLU A 1 96 ? -1.890 -14.071 13.358 1.00 76.06 96 GLU A O 1
ATOM 794 N N . ASP A 1 97 ? -0.385 -15.219 12.180 1.00 78.38 97 ASP A N 1
ATOM 795 C CA . ASP A 1 97 ? -0.671 -16.522 12.787 1.00 78.38 97 ASP A CA 1
ATOM 796 C C . ASP A 1 97 ? 0.241 -16.854 13.977 1.00 78.38 97 ASP A C 1
ATOM 798 O O . ASP A 1 97 ? -0.194 -17.543 14.901 1.00 78.38 97 ASP A O 1
ATOM 802 N N . ASP A 1 98 ? 1.467 -16.325 14.007 1.00 70.94 98 ASP A N 1
ATOM 803 C CA . ASP A 1 98 ? 2.383 -16.479 15.136 1.00 70.94 98 ASP A CA 1
ATOM 804 C C . ASP A 1 98 ? 3.273 -15.241 15.405 1.00 70.94 98 ASP A C 1
ATOM 806 O O . ASP A 1 98 ? 3.309 -14.260 14.654 1.00 70.94 98 ASP A O 1
ATOM 810 N N . ALA A 1 99 ? 4.003 -15.270 16.527 1.00 74.44 99 ALA A N 1
ATOM 811 C CA . ALA A 1 99 ? 4.868 -14.170 16.964 1.00 74.44 99 ALA A CA 1
ATOM 812 C C . ALA A 1 99 ? 6.047 -13.895 16.008 1.00 74.44 99 ALA A C 1
ATOM 814 O O . ALA A 1 99 ? 6.539 -12.765 15.938 1.00 74.44 99 ALA A O 1
ATOM 815 N N . SER A 1 100 ? 6.508 -14.907 15.265 1.00 80.00 100 SER A N 1
ATOM 816 C CA . SER A 1 100 ? 7.562 -14.738 14.264 1.00 80.00 100 SER A CA 1
ATOM 817 C C . SER A 1 100 ? 7.040 -13.952 13.059 1.00 80.00 100 SER A C 1
ATOM 819 O O . SER A 1 100 ? 7.727 -13.053 12.562 1.00 80.00 100 SER A O 1
ATOM 821 N N . SER A 1 101 ? 5.785 -14.190 12.670 1.00 83.19 101 SER A N 1
ATOM 822 C CA . SER A 1 101 ? 5.107 -13.453 11.610 1.00 83.19 101 SER A CA 1
ATOM 823 C C . SER A 1 101 ? 4.903 -11.977 11.961 1.00 83.19 101 SER A C 1
ATOM 825 O O . SER A 1 101 ? 5.176 -11.115 11.125 1.00 83.19 101 SER A O 1
ATOM 827 N N . ALA A 1 102 ? 4.541 -11.651 13.208 1.00 86.31 102 ALA A N 1
ATOM 828 C CA . ALA A 1 102 ? 4.424 -10.259 13.660 1.00 86.31 102 ALA A CA 1
ATOM 829 C C . ALA A 1 102 ? 5.752 -9.484 13.531 1.00 86.31 102 ALA A C 1
ATOM 831 O O . ALA A 1 102 ? 5.780 -8.359 13.026 1.00 86.31 102 ALA A O 1
ATOM 832 N N . LYS A 1 103 ? 6.877 -10.109 13.910 1.00 89.88 103 LYS A N 1
ATOM 833 C CA . LYS A 1 103 ? 8.217 -9.518 13.742 1.00 89.88 103 LYS A CA 1
ATOM 834 C C . LYS A 1 103 ? 8.581 -9.325 12.268 1.00 89.88 103 LYS A C 1
ATOM 836 O O . LYS A 1 103 ? 9.184 -8.312 11.905 1.00 89.88 103 LYS A O 1
ATOM 841 N N . ASN A 1 104 ? 8.227 -10.286 11.416 1.00 92.62 104 ASN A N 1
ATOM 842 C CA . ASN A 1 104 ? 8.471 -10.203 9.977 1.00 92.62 104 ASN A CA 1
ATOM 843 C C . ASN A 1 104 ? 7.663 -9.075 9.325 1.00 92.62 104 ASN A C 1
ATOM 845 O O . ASN A 1 104 ? 8.191 -8.385 8.450 1.00 92.62 104 ASN A O 1
ATOM 849 N N . ILE A 1 105 ? 6.422 -8.857 9.766 1.00 94.00 105 ILE A N 1
ATOM 850 C CA . ILE A 1 105 ? 5.575 -7.750 9.310 1.00 94.00 105 ILE A CA 1
ATOM 851 C C . ILE A 1 105 ? 6.225 -6.408 9.650 1.00 94.00 105 ILE A C 1
ATOM 853 O O . ILE A 1 105 ? 6.432 -5.593 8.749 1.00 94.00 105 ILE A O 1
ATOM 857 N N . ASP A 1 106 ? 6.608 -6.197 10.912 1.00 92.31 106 ASP A N 1
ATOM 858 C CA . ASP A 1 106 ? 7.219 -4.934 11.340 1.00 92.31 106 ASP A CA 1
ATOM 859 C C . ASP A 1 106 ? 8.549 -4.675 10.617 1.00 92.31 106 ASP A C 1
ATOM 861 O O . ASP A 1 106 ? 8.743 -3.613 10.023 1.00 92.31 106 ASP A O 1
ATOM 865 N N . THR A 1 107 ? 9.410 -5.696 10.526 1.00 95.56 107 THR A N 1
ATOM 866 C CA . THR A 1 107 ? 10.674 -5.618 9.774 1.00 95.56 107 THR A CA 1
ATOM 867 C C . THR A 1 107 ? 10.433 -5.223 8.314 1.00 95.56 107 THR A C 1
ATOM 869 O O . THR A 1 107 ? 11.111 -4.339 7.788 1.00 95.56 107 THR A O 1
ATOM 872 N N . THR A 1 108 ? 9.446 -5.837 7.654 1.00 97.06 108 THR A N 1
ATOM 873 C CA . THR A 1 108 ? 9.131 -5.558 6.244 1.00 97.06 108 THR A CA 1
ATOM 874 C C . THR A 1 108 ? 8.585 -4.137 6.063 1.00 97.06 108 THR A C 1
ATOM 876 O O . THR A 1 108 ? 8.965 -3.448 5.114 1.00 97.06 108 THR A O 1
ATOM 879 N N . LEU A 1 109 ? 7.745 -3.645 6.982 1.00 96.00 109 LEU A N 1
ATOM 880 C CA . LEU A 1 109 ? 7.242 -2.267 6.949 1.00 96.00 109 LEU A CA 1
ATOM 881 C C . LEU A 1 109 ? 8.353 -1.237 7.200 1.00 96.00 109 LEU A C 1
ATOM 883 O O . LEU A 1 109 ? 8.375 -0.205 6.527 1.00 96.00 109 LEU A O 1
ATOM 887 N N . ILE A 1 110 ? 9.288 -1.504 8.116 1.00 96.06 110 ILE A N 1
ATOM 888 C CA . ILE A 1 110 ? 10.455 -0.640 8.358 1.00 96.06 110 ILE A CA 1
ATOM 889 C C . ILE A 1 110 ? 11.324 -0.556 7.098 1.00 96.06 110 ILE A C 1
ATOM 891 O O . ILE A 1 110 ? 11.664 0.542 6.657 1.00 96.06 110 ILE A O 1
ATOM 895 N N . GLN A 1 111 ? 11.626 -1.700 6.476 1.00 97.88 111 GLN A N 1
ATOM 896 C CA . GLN A 1 111 ? 12.385 -1.748 5.224 1.00 97.88 111 GLN A CA 1
ATOM 897 C C . GLN A 1 111 ? 11.680 -0.973 4.105 1.00 97.88 111 GLN A C 1
ATOM 899 O O . GLN A 1 111 ? 12.312 -0.170 3.424 1.00 97.88 111 GLN A O 1
ATOM 904 N N . THR A 1 112 ? 10.363 -1.152 3.960 1.00 98.19 112 THR A N 1
ATOM 905 C CA . THR A 1 112 ? 9.560 -0.443 2.950 1.00 98.19 112 THR A CA 1
ATOM 906 C C . THR A 1 112 ? 9.606 1.072 3.164 1.00 98.19 112 THR A C 1
ATOM 908 O O . THR A 1 112 ? 9.801 1.825 2.210 1.00 98.19 112 THR A O 1
ATOM 911 N N . ARG A 1 113 ? 9.491 1.530 4.421 1.00 96.88 113 ARG A N 1
ATOM 912 C CA . ARG A 1 113 ? 9.584 2.954 4.784 1.00 96.88 113 ARG A CA 1
ATOM 913 C C . ARG A 1 113 ? 10.934 3.563 4.399 1.00 96.88 113 ARG A C 1
ATOM 915 O O . ARG A 1 113 ? 10.986 4.713 3.973 1.00 96.88 113 ARG A O 1
ATOM 922 N N . GLY A 1 114 ? 12.016 2.795 4.530 1.00 97.38 114 GLY A N 1
ATOM 923 C CA . GLY A 1 114 ? 13.374 3.237 4.201 1.00 97.38 114 GLY A CA 1
ATOM 924 C C . GLY A 1 114 ? 13.601 3.556 2.720 1.00 97.38 114 GLY A C 1
ATOM 925 O O . GLY A 1 114 ? 14.592 4.203 2.396 1.00 97.38 114 GLY A O 1
ATOM 926 N N . ILE A 1 115 ? 12.692 3.140 1.829 1.00 97.50 115 ILE A N 1
ATOM 927 C CA . ILE A 1 115 ? 12.851 3.262 0.372 1.00 97.50 115 ILE A CA 1
ATOM 928 C C . ILE A 1 115 ? 11.674 3.964 -0.331 1.00 97.50 115 ILE A C 1
ATOM 930 O O . ILE A 1 115 ? 11.470 3.807 -1.541 1.00 97.50 115 ILE A O 1
ATOM 934 N N . LEU A 1 116 ? 10.887 4.762 0.400 1.00 97.06 116 LEU A N 1
ATOM 935 C CA . LEU A 1 116 ? 9.790 5.552 -0.186 1.00 97.06 116 LEU A CA 1
ATOM 936 C C . LEU A 1 116 ? 10.299 6.624 -1.160 1.00 97.06 116 LEU A C 1
ATOM 938 O O . LEU A 1 116 ? 9.620 6.936 -2.134 1.00 97.06 116 LEU A O 1
ATOM 942 N N . ASN A 1 117 ? 11.515 7.139 -0.941 1.00 93.94 117 ASN A N 1
ATOM 943 C CA . ASN A 1 117 ? 12.199 8.098 -1.819 1.00 93.94 117 ASN A CA 1
ATOM 944 C C . ASN A 1 117 ? 11.372 9.351 -2.171 1.00 93.94 117 ASN A C 1
ATOM 946 O O . ASN A 1 117 ? 11.536 9.897 -3.258 1.00 93.94 117 ASN A O 1
ATOM 950 N N . MET A 1 118 ? 10.495 9.804 -1.264 1.00 91.62 118 MET A N 1
ATOM 951 C CA . MET A 1 118 ? 9.608 10.965 -1.470 1.00 91.62 118 MET A CA 1
ATOM 952 C C . MET A 1 118 ? 8.707 10.841 -2.714 1.00 91.62 118 MET A C 1
ATOM 954 O O . MET A 1 118 ? 8.334 11.844 -3.323 1.00 91.62 118 MET A O 1
ATOM 958 N N . LEU A 1 119 ? 8.392 9.611 -3.131 1.00 93.81 119 LEU A N 1
ATOM 959 C CA . LEU A 1 119 ? 7.469 9.359 -4.229 1.00 93.81 119 LEU A CA 1
ATOM 960 C C . LEU A 1 119 ? 6.052 9.196 -3.674 1.00 93.81 119 LEU A C 1
ATOM 962 O O . LEU A 1 119 ? 5.762 8.214 -2.991 1.00 93.81 119 LEU A O 1
ATOM 966 N N . GLU A 1 120 ? 5.163 10.123 -4.034 1.00 93.00 120 GLU A N 1
ATOM 967 C CA . GLU A 1 120 ? 3.779 10.207 -3.534 1.00 93.00 120 GLU A CA 1
ATOM 968 C C . GLU A 1 120 ? 3.029 8.867 -3.624 1.00 93.00 120 GLU A C 1
ATOM 970 O O . GLU A 1 120 ? 2.382 8.428 -2.675 1.00 93.00 120 GLU A O 1
ATOM 975 N N . ASN A 1 121 ? 3.159 8.153 -4.746 1.00 93.88 121 ASN A N 1
ATOM 976 C CA . ASN A 1 121 ? 2.520 6.850 -4.922 1.00 93.88 121 ASN A CA 1
ATOM 977 C C . ASN A 1 121 ? 3.029 5.798 -3.921 1.00 93.88 121 ASN A C 1
ATOM 979 O O . ASN A 1 121 ? 2.248 4.956 -3.475 1.00 93.88 121 ASN A O 1
ATOM 983 N N . ARG A 1 122 ? 4.312 5.840 -3.542 1.00 96.94 122 ARG A N 1
ATOM 984 C CA . ARG A 1 122 ? 4.873 4.952 -2.516 1.00 96.94 122 ARG A CA 1
ATOM 985 C C . ARG A 1 122 ? 4.393 5.348 -1.126 1.00 96.94 122 ARG A C 1
ATOM 987 O O . ARG A 1 122 ? 4.031 4.453 -0.367 1.00 96.94 122 ARG A O 1
ATOM 994 N N . ASP A 1 123 ? 4.318 6.643 -0.821 1.00 96.25 123 ASP A N 1
ATOM 995 C CA . ASP A 1 123 ? 3.780 7.142 0.453 1.00 96.25 123 ASP A CA 1
ATOM 996 C C . ASP A 1 123 ? 2.317 6.713 0.654 1.00 96.25 123 ASP A C 1
ATOM 998 O O . ASP A 1 123 ? 1.933 6.269 1.741 1.00 96.25 123 ASP A O 1
ATOM 1002 N N . VAL A 1 124 ? 1.512 6.746 -0.414 1.00 96.50 124 VAL A N 1
ATOM 1003 C CA . VAL A 1 124 ? 0.125 6.254 -0.424 1.00 96.50 124 VAL A CA 1
ATOM 1004 C C . VAL A 1 124 ? 0.070 4.757 -0.166 1.00 96.50 124 VAL A C 1
ATOM 1006 O O . VAL A 1 124 ? -0.566 4.331 0.795 1.00 96.50 124 VAL A O 1
ATOM 1009 N N . LEU A 1 125 ? 0.759 3.946 -0.969 1.00 97.94 125 LEU A N 1
ATOM 1010 C CA . LEU A 1 125 ? 0.745 2.488 -0.811 1.00 97.94 125 LEU A CA 1
ATOM 1011 C C . LEU A 1 125 ? 1.258 2.051 0.571 1.00 97.94 125 LEU A C 1
ATOM 1013 O O . LEU A 1 125 ? 0.664 1.176 1.204 1.00 97.94 125 LEU A O 1
ATOM 1017 N N . TYR A 1 126 ? 2.308 2.701 1.073 1.00 98.25 126 TYR A N 1
ATOM 1018 C CA . TYR A 1 126 ? 2.830 2.470 2.416 1.00 98.25 126 TYR A CA 1
ATOM 1019 C C . TYR A 1 126 ? 1.819 2.842 3.505 1.00 98.25 126 TYR A C 1
ATOM 1021 O O . TYR A 1 126 ? 1.594 2.060 4.428 1.00 98.25 126 TYR A O 1
ATOM 1029 N N . SER A 1 127 ? 1.154 3.992 3.389 1.00 97.69 127 SER A N 1
ATOM 1030 C CA . SER A 1 127 ? 0.130 4.415 4.352 1.00 97.69 127 SER A CA 1
ATOM 1031 C C . SER A 1 127 ? -1.061 3.452 4.382 1.00 97.69 127 SER A C 1
ATOM 1033 O O . SER A 1 127 ? -1.573 3.137 5.458 1.00 97.69 127 SER A O 1
ATOM 1035 N N . ILE A 1 128 ? -1.459 2.903 3.229 1.00 97.81 128 ILE A N 1
ATOM 1036 C CA . ILE A 1 128 ? -2.483 1.850 3.162 1.00 97.81 128 ILE A CA 1
ATOM 1037 C C . ILE A 1 128 ? -2.007 0.586 3.891 1.00 97.81 128 ILE A C 1
ATOM 1039 O O . ILE A 1 128 ? -2.771 -0.002 4.658 1.00 97.81 128 ILE A O 1
ATOM 1043 N N . ALA A 1 129 ? -0.748 0.179 3.696 1.00 97.69 129 ALA A N 1
ATOM 1044 C CA . ALA A 1 129 ? -0.161 -0.980 4.368 1.00 97.69 129 ALA A CA 1
ATOM 1045 C C . ALA A 1 129 ? -0.102 -0.805 5.897 1.00 97.69 129 ALA A C 1
ATOM 1047 O O . ALA A 1 129 ? -0.501 -1.707 6.635 1.00 97.69 129 ALA A O 1
ATOM 1048 N N . VAL A 1 130 ? 0.306 0.372 6.382 1.00 96.50 130 VAL A N 1
ATOM 1049 C CA . VAL A 1 130 ? 0.294 0.713 7.816 1.00 96.50 130 VAL A CA 1
ATOM 1050 C C . VAL A 1 130 ? -1.122 0.638 8.382 1.00 96.50 130 VAL A C 1
ATOM 1052 O O . VAL A 1 130 ? -1.338 -0.004 9.410 1.00 96.50 130 VAL A O 1
ATOM 1055 N N . ALA A 1 131 ? -2.097 1.246 7.703 1.00 95.75 131 ALA A N 1
ATOM 1056 C CA . ALA A 1 131 ? -3.487 1.225 8.143 1.00 95.75 131 ALA A CA 1
ATOM 1057 C C . ALA A 1 131 ? -4.069 -0.193 8.173 1.00 95.75 131 ALA A C 1
ATOM 1059 O O . ALA A 1 131 ? -4.786 -0.545 9.106 1.00 95.75 131 ALA A O 1
ATOM 1060 N N . ARG A 1 132 ? -3.713 -1.031 7.196 1.00 93.56 132 ARG A N 1
ATOM 1061 C CA . ARG A 1 132 ? -4.093 -2.445 7.160 1.00 93.56 132 ARG A CA 1
ATOM 1062 C C . ARG A 1 132 ? -3.503 -3.243 8.323 1.00 93.56 132 ARG A C 1
ATOM 1064 O O . ARG A 1 132 ? -4.210 -4.051 8.913 1.00 93.56 132 ARG A O 1
ATOM 1071 N N . CYS A 1 133 ? -2.227 -3.028 8.639 1.00 92.75 133 CYS A N 1
ATOM 1072 C CA . CYS A 1 133 ? -1.538 -3.734 9.719 1.00 92.75 133 CYS A CA 1
ATOM 1073 C C . CYS A 1 133 ? -2.061 -3.328 11.102 1.00 92.75 133 CYS A C 1
ATOM 1075 O O . CYS A 1 133 ? -2.286 -4.175 11.960 1.00 92.75 133 CYS A O 1
ATOM 1077 N N . LEU A 1 134 ? -2.225 -2.024 11.332 1.00 93.12 134 LEU A N 1
ATOM 1078 C CA . LEU A 1 134 ? -2.496 -1.488 12.665 1.00 93.12 134 LEU A CA 1
ATOM 1079 C C . LEU A 1 134 ? -3.988 -1.275 12.920 1.00 93.12 134 LEU A C 1
ATOM 1081 O O . LEU A 1 134 ? -4.427 -1.405 14.056 1.00 93.12 134 LEU A O 1
ATOM 1085 N N . GLY A 1 135 ? -4.783 -0.986 11.888 1.00 92.31 135 GLY A N 1
ATOM 1086 C CA . GLY A 1 135 ? -6.216 -0.698 11.998 1.00 92.31 135 GLY A CA 1
ATOM 1087 C C . GLY A 1 135 ? -6.997 -1.712 12.844 1.00 92.31 135 GLY A C 1
ATOM 1088 O O . GLY A 1 135 ? -7.677 -1.286 13.778 1.00 92.31 135 GLY A O 1
ATOM 1089 N N . PRO A 1 136 ? -6.860 -3.034 12.609 1.00 90.12 136 PRO A N 1
ATOM 1090 C CA . PRO A 1 136 ? -7.545 -4.058 13.404 1.00 90.12 136 PRO A CA 1
ATOM 1091 C C . PRO A 1 136 ? -7.206 -4.046 14.903 1.00 90.12 136 PRO A C 1
ATOM 1093 O O . PRO A 1 136 ? -8.000 -4.520 15.712 1.00 90.12 136 PRO A O 1
ATOM 1096 N N . ARG A 1 137 ? -6.050 -3.492 15.293 1.00 90.00 137 ARG A N 1
ATOM 1097 C CA . ARG A 1 137 ? -5.584 -3.434 16.689 1.00 90.00 137 ARG A CA 1
ATOM 1098 C C . ARG A 1 137 ? -6.205 -2.280 17.480 1.00 90.00 137 ARG A C 1
ATOM 1100 O O . ARG A 1 137 ? -6.136 -2.278 18.707 1.00 90.00 137 ARG A O 1
ATOM 1107 N N . PHE A 1 138 ? -6.815 -1.302 16.805 1.00 90.38 138 PHE A N 1
ATOM 1108 C CA . PHE A 1 138 ? -7.370 -0.104 17.435 1.00 90.38 138 PHE A CA 1
ATOM 1109 C C . PHE A 1 138 ? -8.893 -0.028 17.265 1.00 90.38 138 PHE A C 1
ATOM 1111 O O . PHE A 1 138 ? -9.384 0.287 16.175 1.00 90.38 138 PHE A O 1
ATOM 1118 N N . PRO A 1 139 ? -9.664 -0.236 18.351 1.00 86.12 139 PRO A N 1
ATOM 1119 C CA . PRO A 1 139 ? -11.110 -0.072 18.326 1.00 86.12 139 PRO A CA 1
ATOM 1120 C C . PRO A 1 139 ? -11.513 1.310 17.800 1.00 86.12 139 PRO A C 1
ATOM 1122 O O . PRO A 1 139 ? -10.968 2.334 18.216 1.00 86.12 139 PRO A O 1
ATOM 1125 N N . GLY A 1 140 ? -12.481 1.332 16.885 1.00 85.50 140 GLY A N 1
ATOM 1126 C CA . GLY A 1 140 ? -12.995 2.557 16.275 1.00 85.50 140 GLY A CA 1
ATOM 1127 C C . GLY A 1 140 ? -12.390 2.900 14.914 1.00 85.50 140 GLY A C 1
ATOM 1128 O O . GLY A 1 140 ? -12.948 3.753 14.231 1.00 85.50 140 GLY A O 1
ATOM 1129 N N . PHE A 1 141 ? -11.322 2.241 14.457 1.00 90.00 141 PHE A N 1
ATOM 1130 C CA . PHE A 1 141 ? -10.871 2.406 13.073 1.00 90.00 141 PHE A CA 1
ATOM 1131 C C . PHE A 1 141 ? -11.943 1.910 12.066 1.00 90.00 141 PHE A C 1
ATOM 1133 O O . PHE A 1 141 ? -12.535 0.853 12.296 1.00 90.00 141 PHE A O 1
ATOM 1140 N N . PRO A 1 142 ? -12.203 2.622 10.946 1.00 88.31 142 PRO A N 1
ATOM 1141 C CA . PRO A 1 142 ? -11.632 3.919 10.572 1.00 88.31 142 PRO A CA 1
ATOM 1142 C C . PRO A 1 142 ? -12.397 5.146 11.114 1.00 88.31 142 PRO A C 1
ATOM 1144 O O . PRO A 1 142 ? -11.823 6.221 11.165 1.00 88.31 142 PRO A O 1
ATOM 1147 N N . GLU A 1 143 ? -13.662 5.054 11.523 1.00 84.62 143 GLU A N 1
ATOM 1148 C CA . GLU A 1 143 ? -14.531 6.240 11.717 1.00 84.62 143 GLU A CA 1
ATOM 1149 C C . GLU A 1 143 ? -14.318 7.009 13.033 1.00 84.62 143 GLU A C 1
ATOM 1151 O O . GLU A 1 143 ? -14.462 8.226 13.081 1.00 84.62 143 GLU A O 1
ATOM 1156 N N . HIS A 1 144 ? -13.962 6.305 14.104 1.00 82.06 144 HIS A N 1
ATOM 1157 C CA . HIS A 1 144 ? -13.877 6.820 15.474 1.00 82.06 144 HIS A CA 1
ATOM 1158 C C . HIS A 1 144 ? -12.461 6.686 16.044 1.00 82.06 144 HIS A C 1
ATOM 1160 O O . HIS A 1 144 ? -12.268 6.551 17.255 1.00 82.06 144 HIS A O 1
ATOM 1166 N N . LEU A 1 145 ? -11.449 6.702 15.173 1.00 81.88 145 LEU A N 1
ATOM 1167 C CA . LEU A 1 145 ? -10.063 6.724 15.615 1.00 81.88 145 LEU A CA 1
ATOM 1168 C C . LEU A 1 145 ? -9.776 8.088 16.264 1.00 81.88 145 LEU A C 1
ATOM 1170 O O . LEU A 1 145 ? -9.648 9.099 15.578 1.00 81.88 145 LEU A O 1
ATOM 1174 N N . GLY A 1 146 ? -9.708 8.121 17.598 1.00 75.19 146 GLY A N 1
ATOM 1175 C CA . GLY A 1 146 ? -9.316 9.323 18.340 1.00 75.19 146 GLY A CA 1
ATOM 1176 C C . GLY A 1 146 ? -7.899 9.793 17.985 1.00 75.19 146 GLY A C 1
ATOM 1177 O O . GLY A 1 146 ? -7.130 9.046 17.382 1.00 75.19 146 GLY A O 1
ATOM 1178 N N . GLN A 1 147 ? -7.540 11.008 18.405 1.00 75.94 147 GLN A N 1
ATOM 1179 C CA . GLN A 1 147 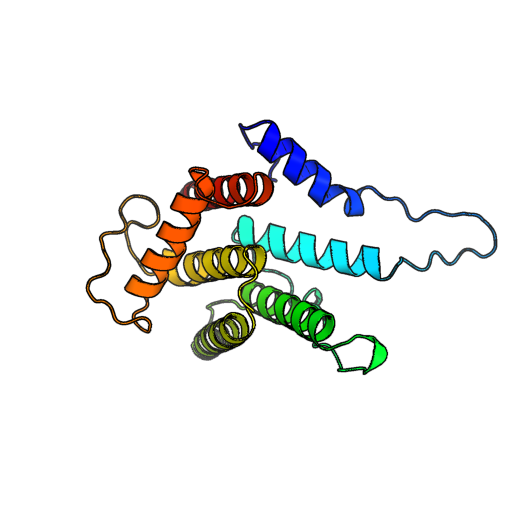? -6.243 11.625 18.099 1.00 75.94 147 GLN A CA 1
ATOM 1180 C C . GLN A 1 147 ? -5.047 10.791 18.595 1.00 75.94 147 GLN A C 1
ATOM 1182 O O . GLN A 1 147 ? -5.178 9.928 19.472 1.00 75.94 147 GLN A O 1
ATOM 1187 N N . ALA A 1 148 ? -3.874 11.052 18.013 1.00 74.88 148 ALA A N 1
ATOM 1188 C CA . ALA A 1 148 ? -2.617 10.528 18.530 1.00 74.88 148 ALA A CA 1
ATOM 1189 C C . ALA A 1 148 ? -2.414 11.032 19.968 1.00 74.88 148 ALA A C 1
ATOM 1191 O O . ALA A 1 148 ? -2.642 12.207 20.256 1.00 74.88 148 ALA A O 1
ATOM 1192 N N . TYR A 1 149 ? -2.013 10.143 20.878 1.00 68.38 149 TYR A N 1
ATOM 1193 C CA . TYR A 1 149 ? -1.789 10.503 22.284 1.00 68.38 149 TYR A CA 1
ATOM 1194 C C . TYR A 1 149 ? -0.449 11.216 22.501 1.00 68.38 149 TYR A C 1
ATOM 1196 O O . TYR A 1 149 ? -0.243 11.851 23.533 1.00 68.38 149 TYR A O 1
ATOM 1204 N N . ASN A 1 150 ? 0.477 11.086 21.549 1.00 75.44 150 ASN A N 1
ATOM 1205 C CA . ASN A 1 150 ? 1.822 11.638 21.604 1.00 75.44 150 ASN A CA 1
ATOM 1206 C C . ASN A 1 150 ? 2.333 11.947 20.183 1.00 75.44 150 ASN A C 1
ATOM 1208 O O . ASN A 1 150 ? 1.703 11.593 19.190 1.00 75.44 150 ASN A O 1
ATOM 1212 N N . ASN A 1 151 ? 3.502 12.585 20.100 1.00 74.75 151 ASN A N 1
ATOM 1213 C CA . ASN A 1 151 ? 4.206 12.841 18.838 1.00 74.75 151 ASN A CA 1
ATOM 1214 C C . ASN A 1 151 ? 5.314 11.806 18.568 1.00 74.75 151 ASN A C 1
ATOM 1216 O O . ASN A 1 151 ? 6.233 12.089 17.803 1.00 74.75 151 ASN A O 1
ATOM 1220 N N . ASN A 1 152 ? 5.284 10.641 19.227 1.00 80.25 152 ASN A N 1
ATOM 1221 C CA . ASN A 1 152 ? 6.290 9.606 19.017 1.00 80.25 152 ASN A CA 1
ATOM 1222 C C . ASN A 1 152 ? 5.990 8.871 17.696 1.00 80.25 152 ASN A C 1
ATOM 1224 O O . ASN A 1 152 ? 4.977 8.177 17.619 1.00 80.25 152 ASN A O 1
ATOM 1228 N N . PRO A 1 153 ? 6.839 8.981 16.658 1.00 70.19 153 PRO A N 1
ATOM 1229 C CA . PRO A 1 153 ? 6.604 8.320 15.375 1.00 70.19 153 PRO A CA 1
ATOM 1230 C C . PRO A 1 153 ? 6.753 6.792 15.435 1.00 70.19 153 PRO A C 1
ATOM 1232 O O . PRO A 1 153 ? 6.381 6.124 14.471 1.00 70.19 153 PRO A O 1
ATOM 1235 N N . GLU A 1 154 ? 7.280 6.250 16.536 1.00 78.94 154 GLU A N 1
ATOM 1236 C CA . GLU A 1 154 ? 7.368 4.808 16.794 1.00 78.94 154 GLU A CA 1
ATOM 1237 C C . GLU A 1 154 ? 6.105 4.252 17.470 1.00 78.94 154 GLU A C 1
ATOM 1239 O O . GLU A 1 154 ? 5.897 3.042 17.500 1.00 78.94 154 GLU A O 1
ATOM 1244 N N . ASP A 1 155 ? 5.230 5.120 17.989 1.00 89.50 155 ASP A N 1
ATOM 1245 C CA . ASP A 1 155 ? 3.958 4.714 18.585 1.00 89.50 155 ASP A CA 1
ATOM 1246 C C . ASP A 1 155 ? 2.990 4.219 17.497 1.00 89.50 155 ASP A C 1
ATOM 1248 O O . ASP A 1 155 ? 2.690 4.932 16.534 1.00 89.50 155 ASP A O 1
ATOM 1252 N N . GLU A 1 156 ? 2.490 2.986 17.638 1.00 91.81 156 GLU A N 1
ATOM 1253 C CA . GLU A 1 156 ? 1.607 2.357 16.647 1.00 91.81 156 GLU A CA 1
ATOM 1254 C C . GLU A 1 156 ? 0.338 3.180 16.384 1.00 91.81 156 GLU A C 1
ATOM 1256 O O . GLU A 1 156 ? -0.096 3.308 15.235 1.00 91.81 156 GLU A O 1
ATOM 1261 N N . ARG A 1 157 ? -0.250 3.792 17.420 1.00 90.81 157 ARG A N 1
ATOM 1262 C CA . ARG A 1 157 ? -1.448 4.615 17.244 1.00 90.81 157 ARG A CA 1
ATOM 1263 C C . ARG A 1 157 ? -1.107 5.887 16.485 1.00 90.81 157 ARG A C 1
ATOM 1265 O O . ARG A 1 157 ? -1.840 6.252 15.569 1.00 90.81 157 ARG A O 1
ATOM 1272 N N . THR A 1 158 ? -0.005 6.544 16.833 1.00 91.62 158 THR A N 1
ATOM 1273 C CA . THR A 1 158 ? 0.478 7.733 16.121 1.00 91.62 158 THR A CA 1
ATOM 1274 C C . THR A 1 158 ? 0.745 7.413 14.649 1.00 91.62 158 THR A C 1
ATOM 1276 O O . THR A 1 158 ? 0.261 8.132 13.773 1.00 91.62 158 THR A O 1
ATOM 1279 N N . ARG A 1 159 ? 1.405 6.285 14.347 1.00 92.81 159 ARG A N 1
ATOM 1280 C CA . ARG A 1 159 ? 1.620 5.799 12.970 1.00 92.81 159 ARG A CA 1
ATOM 1281 C C . ARG A 1 159 ? 0.305 5.582 12.221 1.00 92.81 159 ARG A C 1
ATOM 1283 O O . ARG A 1 159 ? 0.176 6.042 11.087 1.00 92.81 159 ARG A O 1
ATOM 1290 N N . LEU A 1 160 ? -0.672 4.924 12.848 1.00 94.81 160 LEU A N 1
ATOM 1291 C CA . LEU A 1 160 ? -1.990 4.691 12.255 1.00 94.81 160 LEU A CA 1
ATOM 1292 C C . LEU A 1 160 ? -2.736 6.005 11.984 1.00 94.81 160 LEU A C 1
ATOM 1294 O O . LEU A 1 160 ? -3.284 6.181 10.897 1.00 94.81 160 LEU A O 1
ATOM 1298 N N . VAL A 1 161 ? -2.744 6.934 12.945 1.00 93.44 161 VAL A N 1
ATOM 1299 C CA . VAL A 1 161 ? -3.397 8.245 12.807 1.00 93.44 161 VAL A CA 1
ATOM 1300 C C . VAL A 1 161 ? -2.767 9.046 11.670 1.00 93.44 161 VAL A C 1
ATOM 1302 O O . VAL A 1 161 ? -3.504 9.611 10.861 1.00 93.44 161 VAL A O 1
ATOM 1305 N N . ILE A 1 162 ? -1.434 9.067 11.569 1.00 93.19 162 ILE A N 1
ATOM 1306 C CA . ILE A 1 162 ? -0.715 9.754 10.487 1.00 93.19 162 ILE A CA 1
ATOM 1307 C C . ILE A 1 162 ? -1.080 9.135 9.135 1.00 93.19 162 ILE A C 1
ATOM 1309 O O . ILE A 1 162 ? -1.509 9.858 8.238 1.00 93.19 162 ILE A O 1
ATOM 1313 N N . ALA A 1 163 ? -0.976 7.810 9.005 1.00 95.56 163 ALA A N 1
ATOM 1314 C CA . ALA A 1 163 ? -1.274 7.106 7.760 1.00 95.56 163 ALA A CA 1
ATOM 1315 C C . ALA A 1 163 ? -2.729 7.321 7.312 1.00 95.56 163 ALA A C 1
ATOM 1317 O O . ALA A 1 163 ? -2.989 7.657 6.159 1.00 95.56 163 ALA A O 1
ATOM 1318 N N . LYS A 1 164 ? -3.686 7.195 8.238 1.00 95.31 164 LYS A N 1
ATOM 1319 C CA . LYS A 1 164 ? -5.103 7.463 7.979 1.00 95.31 164 LYS A CA 1
ATOM 1320 C C . LYS A 1 164 ? -5.335 8.908 7.536 1.00 95.31 164 LYS A C 1
ATOM 1322 O O . LYS A 1 164 ? -5.982 9.125 6.516 1.00 95.31 164 LYS A O 1
ATOM 1327 N N . SER A 1 165 ? -4.805 9.877 8.284 1.00 93.50 165 SER A N 1
ATOM 1328 C CA . SER A 1 165 ? -5.011 11.302 7.993 1.00 93.50 165 SER A CA 1
ATOM 1329 C C . SER A 1 165 ? -4.415 11.687 6.643 1.00 93.50 165 SER A C 1
ATOM 1331 O O . SER A 1 165 ? -5.034 12.441 5.899 1.00 93.50 165 SER A O 1
ATOM 1333 N N . PHE A 1 166 ? -3.247 11.134 6.303 1.00 94.38 166 PHE A N 1
ATOM 1334 C CA . PHE A 1 166 ? -2.635 11.301 4.989 1.00 94.38 166 PHE A CA 1
ATOM 1335 C C . PHE A 1 166 ? -3.587 10.835 3.876 1.00 94.38 166 PHE A C 1
ATOM 1337 O O . PHE A 1 166 ? -3.938 11.625 3.005 1.00 94.38 166 PHE A O 1
ATOM 1344 N N . ILE A 1 167 ? -4.115 9.608 3.962 1.00 95.81 167 ILE A N 1
ATOM 1345 C CA . ILE A 1 167 ? -5.070 9.079 2.971 1.00 95.81 167 ILE A CA 1
ATOM 1346 C C . ILE A 1 167 ? -6.357 9.920 2.887 1.00 95.81 167 ILE A C 1
ATOM 1348 O O . ILE A 1 167 ? -6.874 10.143 1.791 1.00 95.81 167 ILE A O 1
ATOM 1352 N N . GLU A 1 168 ? -6.883 10.415 4.009 1.00 94.31 168 GLU A N 1
ATOM 1353 C CA . GLU A 1 168 ? -8.067 11.289 4.020 1.00 94.31 168 GLU A CA 1
ATOM 1354 C C . GLU A 1 168 ? -7.818 12.635 3.333 1.00 94.31 168 GLU A C 1
ATOM 1356 O O . GLU A 1 168 ? -8.651 13.093 2.548 1.00 94.31 168 GLU A O 1
ATOM 1361 N N . VAL A 1 169 ? -6.664 13.252 3.596 1.00 93.38 169 VAL A N 1
ATOM 1362 C CA . VAL A 1 169 ? -6.236 14.511 2.972 1.00 93.38 169 VAL A CA 1
ATOM 1363 C C . VAL A 1 169 ? -6.085 14.343 1.460 1.00 93.38 169 VAL A C 1
ATOM 1365 O O . VAL A 1 169 ? -6.625 15.148 0.696 1.00 93.38 169 VAL A O 1
ATOM 1368 N N . GLU A 1 170 ? -5.426 13.268 1.031 1.00 93.56 170 GLU A N 1
ATOM 1369 C CA . GLU A 1 170 ? -5.257 12.923 -0.381 1.00 93.56 170 GLU A CA 1
ATOM 1370 C C . GLU A 1 170 ? -6.612 12.699 -1.073 1.00 93.56 170 GLU A C 1
ATOM 1372 O O . GLU A 1 170 ? -6.896 13.286 -2.120 1.00 93.56 170 GLU A O 1
ATOM 1377 N N . ALA A 1 171 ? -7.513 11.925 -0.458 1.00 92.12 171 ALA A N 1
ATOM 1378 C CA . ALA A 1 171 ? -8.850 11.662 -0.996 1.00 92.12 171 ALA A CA 1
ATOM 1379 C C . ALA A 1 171 ? -9.721 12.930 -1.106 1.00 92.12 171 ALA A C 1
ATOM 1381 O O . ALA A 1 171 ? -10.535 13.051 -2.030 1.00 92.12 171 ALA A O 1
ATOM 1382 N N . ALA A 1 172 ? -9.539 13.892 -0.195 1.00 90.31 172 ALA A N 1
ATOM 1383 C CA . ALA A 1 172 ? -10.233 15.178 -0.206 1.00 90.31 172 ALA A CA 1
ATOM 1384 C C . ALA A 1 172 ? -9.750 16.135 -1.316 1.00 90.31 172 ALA A C 1
ATOM 1386 O O . ALA A 1 172 ? -10.304 17.223 -1.459 1.00 90.31 172 ALA A O 1
ATOM 1387 N N . GLY A 1 173 ? -8.758 15.738 -2.124 1.00 79.94 173 GLY A N 1
ATOM 1388 C CA . GLY A 1 173 ? -8.269 16.524 -3.260 1.00 79.94 173 GLY A CA 1
ATOM 1389 C C . GLY A 1 173 ? -7.213 17.563 -2.890 1.00 79.94 173 GLY A C 1
ATOM 1390 O O . GLY A 1 173 ? -7.014 18.514 -3.639 1.00 79.94 173 GLY A O 1
ATOM 1391 N N . LYS A 1 174 ? -6.548 17.399 -1.739 1.00 71.31 174 LYS A N 1
ATOM 1392 C CA . LYS A 1 174 ? -5.354 18.184 -1.383 1.00 71.31 174 LYS A CA 1
ATOM 1393 C C . LYS A 1 174 ? -4.050 17.567 -1.912 1.00 71.31 174 LYS A C 1
ATOM 1395 O O . LYS A 1 174 ? -3.005 18.198 -1.785 1.00 71.31 174 LYS A O 1
ATOM 1400 N N . GLY A 1 175 ? -4.138 16.365 -2.482 1.00 64.56 175 GLY A N 1
ATOM 1401 C CA . GLY A 1 175 ? -3.058 15.651 -3.161 1.00 64.56 175 GLY A CA 1
ATOM 1402 C C . GLY A 1 175 ? -2.670 16.233 -4.513 1.00 64.56 175 GLY A C 1
ATOM 1403 O O . GLY A 1 175 ? -3.403 17.050 -5.076 1.00 64.56 175 GLY A O 1
ATOM 1404 N N . THR A 1 176 ? -1.541 15.787 -5.072 1.00 68.38 176 THR A N 1
ATOM 1405 C CA . THR A 1 176 ? -1.015 16.381 -6.314 1.00 68.38 176 THR A CA 1
ATOM 1406 C C . THR A 1 176 ? -1.648 15.821 -7.591 1.00 68.38 176 THR A C 1
ATOM 1408 O O . THR A 1 176 ? -1.649 16.512 -8.613 1.00 68.38 176 THR A O 1
ATOM 1411 N N . THR A 1 177 ? -2.251 14.620 -7.563 1.00 85.12 177 THR A N 1
ATOM 1412 C CA . THR A 1 177 ? -2.856 14.001 -8.760 1.00 85.12 177 THR A CA 1
ATOM 1413 C C . THR A 1 177 ? -4.268 13.443 -8.546 1.00 85.12 177 THR A C 1
ATOM 1415 O O . THR A 1 177 ? -4.602 12.858 -7.515 1.00 85.12 177 THR A O 1
ATOM 1418 N N . GLN A 1 178 ? -5.109 13.542 -9.585 1.00 87.56 178 GLN A N 1
ATOM 1419 C CA . GLN A 1 178 ? -6.465 12.970 -9.577 1.00 87.56 178 GLN A CA 1
ATOM 14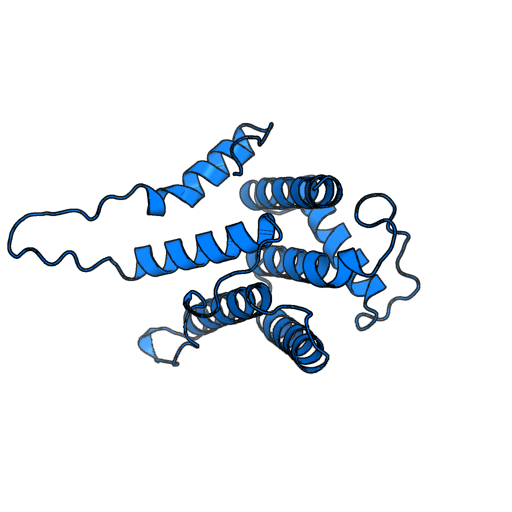20 C C . GLN A 1 178 ? -6.451 11.440 -9.422 1.00 87.56 178 GLN A C 1
ATOM 1422 O O . GLN A 1 178 ? -7.357 10.868 -8.815 1.00 87.56 178 GLN A O 1
ATOM 1427 N N . VAL A 1 179 ? -5.415 10.763 -9.933 1.00 91.31 179 VAL A N 1
ATOM 1428 C CA . VAL A 1 179 ? -5.268 9.307 -9.789 1.00 91.31 179 VAL A CA 1
ATOM 1429 C C . VAL A 1 179 ? -5.104 8.931 -8.321 1.00 91.31 179 VAL A C 1
ATOM 1431 O O . VAL A 1 179 ? -5.852 8.084 -7.827 1.00 91.31 179 VAL A O 1
ATOM 1434 N N . ILE A 1 180 ? -4.192 9.601 -7.612 1.00 92.88 180 ILE A N 1
ATOM 1435 C CA . ILE A 1 180 ? -3.981 9.383 -6.180 1.00 92.88 180 ILE A CA 1
ATOM 1436 C C . ILE A 1 180 ? -5.243 9.704 -5.385 1.00 92.88 180 ILE A C 1
ATOM 1438 O O . ILE A 1 180 ? -5.673 8.878 -4.580 1.00 92.88 180 ILE A O 1
ATOM 1442 N N . GLN A 1 181 ? -5.927 10.810 -5.691 1.00 92.81 181 GLN A N 1
ATOM 1443 C CA . GLN A 1 181 ? -7.196 11.143 -5.044 1.00 92.81 181 GLN A CA 1
ATOM 1444 C C . GLN A 1 181 ? -8.216 9.994 -5.144 1.00 92.81 181 GLN A C 1
ATOM 1446 O O . GLN A 1 181 ? -8.868 9.633 -4.157 1.00 92.81 181 GLN A O 1
ATOM 1451 N N . ARG A 1 182 ? -8.376 9.392 -6.332 1.00 93.12 182 ARG A N 1
ATOM 1452 C CA . ARG A 1 182 ? -9.319 8.278 -6.517 1.00 93.12 182 ARG A CA 1
ATOM 1453 C C . ARG A 1 182 ? -8.828 6.988 -5.863 1.00 93.12 182 ARG A C 1
ATOM 1455 O O . ARG A 1 182 ? -9.661 6.287 -5.293 1.00 93.12 182 ARG A O 1
ATOM 1462 N N . VAL A 1 183 ? -7.526 6.700 -5.859 1.00 93.94 183 VAL A N 1
ATOM 1463 C CA . VAL A 1 183 ? -6.937 5.562 -5.124 1.00 93.94 183 VAL A CA 1
ATOM 1464 C C . VAL A 1 183 ? -7.173 5.678 -3.618 1.00 93.94 183 VAL A C 1
ATOM 1466 O O . VAL A 1 183 ? -7.663 4.733 -2.994 1.00 93.94 183 VAL A O 1
ATOM 1469 N N . CYS A 1 184 ? -6.921 6.846 -3.037 1.00 94.88 184 CYS A N 1
ATOM 1470 C CA . CYS A 1 184 ? -7.191 7.112 -1.629 1.00 94.88 184 CYS A CA 1
ATOM 1471 C C . CYS A 1 184 ? -8.694 7.009 -1.327 1.00 94.88 184 CYS A C 1
ATOM 1473 O O . CYS A 1 184 ? -9.093 6.362 -0.361 1.00 94.88 184 CYS A O 1
ATOM 1475 N N . GLY A 1 185 ? -9.559 7.516 -2.211 1.00 93.75 185 GLY A N 1
ATOM 1476 C CA . GLY A 1 185 ? -11.009 7.337 -2.091 1.00 93.75 185 GLY A CA 1
ATOM 1477 C C . GLY A 1 185 ? -11.479 5.873 -2.169 1.00 93.75 185 GLY A C 1
ATOM 1478 O O . GLY A 1 185 ? -12.422 5.495 -1.470 1.00 93.75 185 GLY A O 1
ATOM 1479 N N . MET A 1 186 ? -10.839 5.035 -2.996 1.00 94.00 186 MET A N 1
ATOM 1480 C CA . MET A 1 186 ? -11.088 3.584 -3.033 1.00 94.00 186 MET A CA 1
ATOM 1481 C C . MET A 1 186 ? -10.658 2.915 -1.725 1.00 94.00 186 MET A C 1
ATOM 1483 O O . MET A 1 186 ? -11.392 2.080 -1.199 1.00 94.00 186 MET A O 1
ATOM 1487 N N . THR A 1 187 ? -9.518 3.336 -1.178 1.00 94.94 187 THR A N 1
ATOM 1488 C CA . THR A 1 187 ? -8.981 2.851 0.099 1.00 94.94 187 THR A CA 1
ATOM 1489 C C . THR A 1 187 ? -9.926 3.152 1.263 1.00 94.94 187 THR A C 1
ATOM 1491 O O . THR A 1 187 ? -10.300 2.247 2.001 1.00 94.94 187 THR A O 1
ATOM 1494 N N . LEU A 1 188 ? -10.379 4.401 1.417 1.00 93.75 188 LEU A N 1
ATOM 1495 C CA . LEU A 1 188 ? -11.286 4.768 2.515 1.00 93.75 188 LEU A CA 1
ATOM 1496 C C . LEU A 1 188 ? -12.567 3.924 2.502 1.00 93.75 188 LEU A C 1
ATOM 1498 O O . LEU A 1 188 ? -13.041 3.478 3.545 1.00 93.75 188 LEU A O 1
ATOM 1502 N N . LYS A 1 189 ? -13.106 3.652 1.309 1.00 91.88 189 LYS A N 1
ATOM 1503 C CA . LYS A 1 189 ? -14.265 2.766 1.151 1.00 91.88 189 LYS A CA 1
ATOM 1504 C C . LYS A 1 189 ? -13.949 1.325 1.517 1.00 91.88 189 LYS A C 1
ATOM 1506 O O . LYS A 1 189 ? -14.796 0.674 2.124 1.00 91.88 189 LYS A O 1
ATOM 1511 N N . SER A 1 190 ? -12.776 0.816 1.147 1.00 92.00 190 SER A N 1
ATOM 1512 C CA . SER A 1 190 ? -12.424 -0.566 1.461 1.00 92.00 190 SER A CA 1
ATOM 1513 C C . SER A 1 190 ? -12.289 -0.793 2.964 1.00 92.00 190 SER A C 1
ATOM 1515 O O . SER A 1 190 ? -12.731 -1.832 3.444 1.00 92.00 190 SER A O 1
ATOM 1517 N N . TRP A 1 191 ? -11.806 0.194 3.725 1.00 92.06 191 TRP A N 1
ATOM 1518 C CA . TRP A 1 191 ? -11.768 0.121 5.190 1.00 92.06 191 TRP A CA 1
ATOM 1519 C C . TRP A 1 191 ? -13.161 0.033 5.821 1.00 92.06 191 TRP A C 1
ATOM 1521 O O . TRP A 1 191 ? -13.365 -0.756 6.740 1.00 92.06 191 TRP A O 1
ATOM 1531 N N . VAL A 1 192 ? -14.134 0.799 5.316 1.00 89.12 192 VAL A N 1
ATOM 1532 C CA . VAL A 1 192 ? -15.527 0.733 5.796 1.00 89.12 192 VAL A CA 1
ATOM 1533 C C . VAL A 1 192 ? -16.159 -0.618 5.453 1.00 89.12 192 VAL A C 1
ATOM 1535 O O . VAL A 1 192 ? -16.798 -1.236 6.300 1.00 89.12 192 VAL A O 1
ATOM 1538 N N . LEU A 1 193 ? -15.953 -1.107 4.226 1.00 86.25 193 LEU A N 1
ATOM 1539 C CA . LEU A 1 193 ? -16.508 -2.386 3.777 1.00 86.25 193 LEU A CA 1
ATOM 1540 C C . LEU A 1 193 ? -15.894 -3.586 4.502 1.00 86.25 193 LEU A C 1
ATOM 1542 O O . LEU A 1 193 ? -16.616 -4.526 4.811 1.00 86.25 193 LEU A O 1
ATOM 1546 N N . ALA A 1 194 ? -14.596 -3.548 4.812 1.00 83.12 194 ALA A N 1
ATOM 1547 C CA . ALA A 1 194 ? -13.911 -4.620 5.533 1.00 83.12 194 ALA A CA 1
ATOM 1548 C C . ALA A 1 194 ? -14.466 -4.852 6.949 1.00 83.12 194 ALA A C 1
ATOM 1550 O O . ALA A 1 194 ? -14.283 -5.931 7.492 1.00 83.12 194 ALA A O 1
ATOM 1551 N N . ARG A 1 195 ? -15.157 -3.868 7.542 1.00 72.56 195 ARG A N 1
ATOM 1552 C CA . ARG A 1 195 ? -15.855 -4.018 8.830 1.00 72.56 195 ARG A CA 1
ATOM 1553 C C . ARG A 1 195 ? -17.200 -4.742 8.704 1.00 72.56 195 ARG A C 1
ATOM 1555 O O . ARG A 1 195 ? -17.698 -5.274 9.690 1.00 72.56 195 ARG A O 1
ATOM 1562 N N . LEU A 1 196 ? -17.824 -4.678 7.528 1.00 63.88 196 LEU A N 1
ATOM 1563 C CA . LEU A 1 196 ? -19.143 -5.265 7.271 1.00 63.88 196 LEU A CA 1
ATOM 1564 C C . LEU A 1 196 ? -19.066 -6.729 6.809 1.00 63.88 196 LEU A C 1
ATOM 1566 O O . LEU A 1 196 ? -20.113 -7.366 6.698 1.00 63.88 196 LEU A O 1
ATOM 1570 N N . ALA A 1 197 ? -17.865 -7.217 6.493 1.00 55.53 197 ALA A N 1
ATOM 1571 C CA . ALA A 1 197 ? -17.584 -8.576 6.035 1.00 55.53 197 ALA A CA 1
ATOM 1572 C C . ALA A 1 197 ? -17.124 -9.462 7.198 1.00 55.53 197 ALA A C 1
ATOM 1574 O O . ALA A 1 197 ? -17.485 -10.659 7.175 1.00 55.53 197 ALA A O 1
#

pLDDT: mean 86.88, std 13.51, range [44.09, 98.62]

Foldseek 3Di:
DPPPDPDPVLVVLLVVLCVLVVDDQPCPDDDDDSPDDPVSLVSVLLSVLLVLLLQVHADAPVSQQDQDDDDVVCDPVNNLVSNLSNLSNVLRNQDPPDPVSVVSNVVSLVVNVVRCVPPPVSLLSSLSSLLSSLVVVDPPPPHHLDDDPDPPCPDSSNSNNVSNVSLVCLLVPVDDDPSSVSSSVSNNVSRVVVVVD

Secondary structure (DSSP, 8-state):
-GGG-SSHHHHHHHHHHTGGGT------SSSS-----HHHHHHHHHHHHHHHHHTTPPPPGGGSPPPPPP-GGGHHHHHHHHHHHHHHHHHHH--SSSHHHHHHHHHHHHHHHTT-TT-HHHHHHHHHHHHHHHGGGSTTTTTT-PPPSS--TTSHHHHHHHHHHHHHHIIIIISS-HHHHHHHHHHHHHHHHHTT-

Sequence (197 aa):
GMQMLPNIEARNIWSLMCLPRSTEPSSNGVNGHVEEDDQTKELLQRLDIFEHLLTNRYLDAARVPPWPEFHAEMGQAKWIELQFWHLLGKFISLREDDASSAKNIDTTLIQTRGILNMLENRDVLYSIAVARCLGPRFPGFPEHLGQAYNNNPEDERTRLVIAKSFIEVEAAGKGTTQVIQRVCGMTLKSWVLARLA

Radius of gyration: 18.01 Å; chains: 1; bounding box: 44×39×59 Å